Protein AF-A0A939WL05-F1 (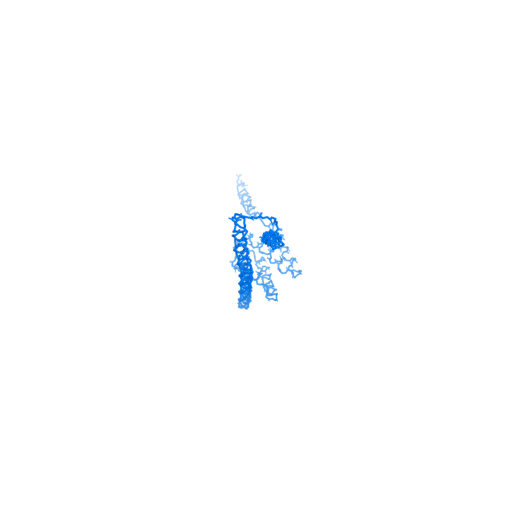afdb_monomer_lite)

Foldseek 3Di:
DPDPDVVVVVVVVVVVVVVPPQPCPVVLVVLQVVLVVCVVVVVLVSSQVSLLVSVVSDDLVGDDPVSLVSNLVSLLSVLVVCQVVVPLVVVVVSVVSCVVCVSSCDPSNVVSCVVCVVVSVVVVVVVVVVVVVVVVVVVVVVVVVVVVVVVVVVVVVVVVVVVVVVLVVVLVVLVVVLVVLVVVVVVVVPPPPDDDDDPVNVVSVVSNVVSVVVSVVSVVVVVVVVVVVVVVVD

pLDDT: mean 73.74, std 18.87, range [39.03, 98.19]

Secondary structure (DSSP, 8-state):
---SSHHHHHHHHHHHHTT---TTHHHHHHHHHHHHHHHHTT-HHHHHHHHHHHHTTS-TTT--HHHHHHHHHHHHHHHHHHHHHT-HHHHHHHHHHHHH-GGG--HHHHHHHHHHHHHHHHHHHHHHHHHHHHHHHHHHHHHHHHHHHHHHHHHHHHHHHHHHHHHHHHHHHHHHHHHHHHHHHHHHHTSTT--S--HHHHHHHHHHHHHHHHHHHHHHHHHHHHHHHHHTT-

Structure (mmCIF, N/CA/C/O backbone):
data_AF-A0A939WL05-F1
#
_entry.id   AF-A0A939WL05-F1
#
loop_
_atom_site.group_PDB
_atom_site.id
_atom_site.type_symbol
_atom_site.label_atom_id
_atom_site.label_alt_id
_atom_site.label_comp_id
_atom_site.label_asym_id
_atom_site.label_entity_id
_atom_site.label_seq_id
_atom_site.pdbx_PDB_ins_code
_atom_site.Cartn_x
_atom_site.Cartn_y
_atom_site.Cartn_z
_atom_site.occupancy
_atom_site.B_iso_or_equiv
_atom_site.auth_seq_id
_atom_site.auth_comp_id
_atom_site.auth_asym_id
_atom_site.auth_atom_id
_atom_site.pdbx_PDB_model_num
ATOM 1 N N . MET A 1 1 ? 66.647 23.446 -36.514 1.00 45.97 1 MET A N 1
ATOM 2 C CA . MET A 1 1 ? 66.008 22.767 -35.363 1.00 45.97 1 MET A CA 1
ATOM 3 C C . MET A 1 1 ? 64.772 23.544 -34.917 1.00 45.97 1 MET A C 1
ATOM 5 O O . MET A 1 1 ? 64.909 24.473 -34.141 1.00 45.97 1 MET A O 1
ATOM 9 N N . LYS A 1 2 ? 63.581 23.235 -35.449 1.00 48.66 2 LYS A N 1
ATOM 10 C CA . LYS A 1 2 ? 62.291 23.805 -34.995 1.00 48.66 2 LYS A CA 1
ATOM 11 C C . LYS A 1 2 ? 61.152 22.830 -35.323 1.00 48.66 2 LYS A C 1
ATOM 13 O O . LYS A 1 2 ? 60.356 23.094 -36.211 1.00 48.66 2 LYS A O 1
ATOM 18 N N . LYS A 1 3 ? 61.131 21.657 -34.687 1.00 48.19 3 LYS A N 1
ATOM 19 C CA . LYS A 1 3 ? 60.020 20.688 -34.775 1.00 48.19 3 LYS A CA 1
ATOM 20 C C . LYS A 1 3 ? 59.933 19.888 -33.473 1.00 48.19 3 LYS A C 1
ATOM 22 O O . LYS A 1 3 ? 60.189 18.696 -33.466 1.00 48.19 3 LYS A O 1
ATOM 27 N N . SER A 1 4 ? 59.677 20.561 -32.354 1.00 55.03 4 SER A N 1
ATOM 28 C CA . SER A 1 4 ? 59.368 19.885 -31.085 1.00 55.03 4 SER A CA 1
ATOM 29 C C . SER A 1 4 ? 58.675 20.853 -30.125 1.00 55.03 4 SER A C 1
ATOM 31 O O . SER A 1 4 ? 59.226 21.238 -29.103 1.00 55.03 4 SER A O 1
ATOM 33 N N . LEU A 1 5 ? 57.499 21.355 -30.512 1.00 53.12 5 LEU A N 1
ATOM 34 C CA . LEU A 1 5 ? 56.645 22.117 -29.589 1.00 53.12 5 LEU A CA 1
ATOM 35 C C . LEU A 1 5 ? 55.151 21.792 -29.778 1.00 53.12 5 LEU A C 1
ATOM 37 O O . LEU A 1 5 ? 54.411 21.769 -28.805 1.00 53.12 5 LEU A O 1
ATOM 41 N N . CYS A 1 6 ? 54.710 21.427 -30.992 1.00 49.97 6 CYS A N 1
ATOM 42 C CA . CYS A 1 6 ? 53.314 21.021 -31.234 1.00 49.97 6 CYS A CA 1
ATOM 43 C C . CYS A 1 6 ? 52.942 19.640 -30.669 1.00 49.97 6 CYS A C 1
ATOM 45 O O . CYS A 1 6 ? 51.782 19.423 -30.341 1.00 49.97 6 CYS A O 1
ATOM 47 N N . ALA A 1 7 ? 53.893 18.710 -30.526 1.00 53.16 7 ALA A N 1
ATOM 48 C CA . ALA A 1 7 ? 53.590 17.361 -30.033 1.00 53.16 7 ALA A CA 1
ATOM 49 C C . ALA A 1 7 ? 53.246 17.334 -28.530 1.00 53.16 7 ALA A C 1
ATOM 51 O O . ALA A 1 7 ? 52.484 16.481 -28.087 1.00 53.16 7 ALA A O 1
ATOM 52 N N . LEU A 1 8 ? 53.755 18.303 -27.761 1.00 49.47 8 LEU A N 1
ATOM 53 C CA . LEU A 1 8 ? 53.512 18.414 -26.320 1.00 49.47 8 LEU A CA 1
ATOM 54 C C . LEU A 1 8 ? 52.120 18.989 -26.005 1.00 49.47 8 LEU A C 1
ATOM 56 O O . LEU A 1 8 ? 51.477 18.540 -25.064 1.00 49.47 8 LEU A O 1
ATOM 60 N N . PHE A 1 9 ? 51.600 19.891 -26.845 1.00 50.81 9 PHE A N 1
ATOM 61 C CA . PHE A 1 9 ? 50.254 20.454 -26.672 1.00 50.81 9 PHE A CA 1
ATOM 62 C C . PHE A 1 9 ? 49.127 19.469 -27.014 1.00 50.81 9 PHE A C 1
ATOM 64 O O . PHE A 1 9 ? 48.079 19.498 -26.376 1.00 50.81 9 PHE A O 1
ATOM 71 N N . ILE A 1 10 ? 49.339 18.567 -27.978 1.00 55.00 10 ILE A N 1
ATOM 72 C CA . ILE A 1 10 ? 48.325 17.570 -28.364 1.00 55.00 10 ILE A CA 1
ATOM 73 C C . ILE A 1 10 ? 48.217 16.465 -27.301 1.00 55.00 10 ILE A C 1
ATOM 75 O O . ILE A 1 10 ? 47.114 16.041 -26.965 1.00 55.00 10 ILE A O 1
ATOM 79 N N . PHE A 1 11 ? 49.338 16.055 -26.697 1.00 49.62 11 PHE A N 1
ATOM 80 C CA . PHE A 1 11 ? 49.327 15.058 -25.621 1.00 49.62 11 PHE A CA 1
ATOM 81 C C . PHE A 1 11 ? 48.720 15.602 -24.316 1.00 49.62 11 PHE A C 1
ATOM 83 O O . PHE A 1 11 ? 48.111 14.856 -23.553 1.00 49.62 11 PHE A O 1
ATOM 90 N N . GLN A 1 12 ? 48.831 16.914 -24.081 1.00 49.66 12 GLN A N 1
ATOM 91 C CA . GLN A 1 12 ? 48.266 17.578 -22.905 1.00 49.66 12 GLN A CA 1
ATOM 92 C C . GLN A 1 12 ? 46.766 17.896 -23.048 1.00 49.66 12 GLN A C 1
ATOM 94 O O . GLN A 1 12 ? 46.071 18.006 -22.046 1.00 49.66 12 GLN A O 1
ATOM 99 N N . PHE A 1 13 ? 46.229 17.968 -24.272 1.00 48.59 13 PHE A N 1
ATOM 100 C CA . PHE A 1 13 ? 44.782 18.104 -24.500 1.00 48.59 13 PHE A CA 1
ATOM 101 C C . PHE A 1 13 ? 44.017 16.775 -24.362 1.00 48.59 13 PHE A C 1
ATOM 103 O O . PHE A 1 13 ? 42.870 16.771 -23.919 1.00 48.59 13 PHE A O 1
ATOM 110 N N . ILE A 1 14 ? 44.649 15.639 -24.678 1.00 53.47 14 ILE A N 1
ATOM 111 C CA . ILE A 1 14 ? 44.026 14.305 -24.557 1.00 53.47 14 ILE A CA 1
ATOM 112 C C . ILE A 1 14 ? 43.943 13.856 -23.085 1.00 53.47 14 ILE A C 1
ATOM 114 O O . ILE A 1 14 ? 42.983 13.198 -22.679 1.00 53.47 14 ILE A O 1
ATOM 118 N N . SER A 1 15 ? 44.898 14.270 -22.249 1.00 46.41 15 SER A N 1
ATOM 119 C CA . SER A 1 15 ? 44.894 13.961 -20.814 1.00 46.41 15 SER A CA 1
ATOM 120 C C . SER A 1 15 ? 43.896 14.795 -20.001 1.00 46.41 15 SER A C 1
ATOM 122 O O . SER A 1 15 ? 43.462 14.335 -18.948 1.00 46.41 15 SER A O 1
ATOM 124 N N . ILE A 1 16 ? 43.450 15.957 -20.498 1.00 50.41 16 ILE A N 1
ATOM 125 C CA . ILE A 1 16 ? 42.418 16.773 -19.828 1.00 50.41 16 ILE A CA 1
ATOM 126 C C . ILE A 1 16 ? 40.999 16.246 -20.118 1.00 50.41 16 ILE A C 1
ATOM 128 O O . ILE A 1 16 ? 40.129 16.340 -19.257 1.00 50.41 16 ILE A O 1
ATOM 132 N N . PHE A 1 17 ? 40.759 15.600 -21.266 1.00 48.75 17 PHE A N 1
ATOM 133 C CA . PHE A 1 17 ? 39.459 14.965 -21.555 1.00 48.75 17 PHE A CA 1
ATOM 134 C C . PHE A 1 17 ? 39.251 13.615 -20.857 1.00 48.75 17 PHE A C 1
ATOM 136 O O . PHE A 1 17 ? 38.115 13.179 -20.696 1.00 48.75 17 PHE A O 1
ATOM 143 N N . SER A 1 18 ? 40.324 12.975 -20.389 1.00 44.50 18 SER A N 1
ATOM 144 C CA . SER A 1 18 ? 40.236 11.700 -19.663 1.00 44.50 18 SER A CA 1
ATOM 145 C C . SER A 1 18 ? 39.894 11.871 -18.173 1.00 44.50 18 SER A C 1
ATOM 147 O O . SER A 1 18 ? 39.685 10.881 -17.479 1.00 44.50 18 SER A O 1
ATOM 149 N N . LEU A 1 19 ? 39.816 13.113 -17.671 1.00 42.78 19 LEU A N 1
ATOM 150 C CA . LEU A 1 19 ? 39.503 13.419 -16.267 1.00 42.78 19 LEU A CA 1
ATOM 151 C C . LEU A 1 19 ? 38.012 13.685 -15.987 1.00 42.78 19 LEU A C 1
ATOM 153 O O . LEU A 1 19 ? 37.653 13.936 -14.841 1.00 42.78 19 LEU A O 1
ATOM 157 N N . TYR A 1 20 ? 37.140 13.578 -16.997 1.00 44.06 20 TYR A N 1
ATOM 158 C CA . TYR A 1 20 ? 35.678 13.615 -16.834 1.00 44.06 20 TYR A CA 1
ATOM 159 C C . TYR A 1 20 ? 35.042 12.215 -16.836 1.00 44.06 20 TYR A C 1
ATOM 161 O O . TYR A 1 20 ? 33.881 12.057 -17.210 1.00 44.06 20 TYR A O 1
ATOM 169 N N . ALA A 1 21 ? 35.774 11.180 -16.413 1.00 44.00 21 ALA A N 1
ATOM 170 C CA . ALA A 1 21 ? 35.141 9.923 -16.032 1.00 44.00 21 ALA A CA 1
ATOM 171 C C . ALA A 1 21 ? 34.285 10.195 -14.787 1.00 44.00 21 ALA A C 1
ATOM 173 O O . ALA A 1 21 ? 34.799 10.281 -13.671 1.00 44.00 21 ALA A O 1
ATOM 174 N N . ALA A 1 22 ? 32.986 10.416 -15.004 1.00 44.59 22 ALA A N 1
ATOM 175 C CA . ALA A 1 22 ? 32.023 10.620 -13.938 1.00 44.59 22 ALA A CA 1
ATOM 176 C C . ALA A 1 22 ? 32.165 9.471 -12.915 1.00 44.59 22 ALA A C 1
ATOM 178 O O . ALA A 1 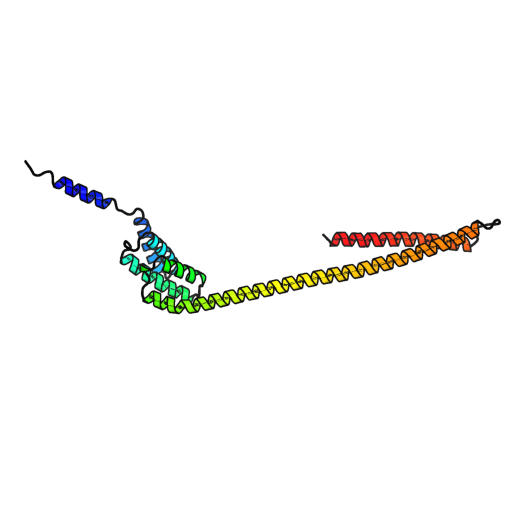22 ? 32.142 8.301 -13.318 1.00 44.59 22 ALA A O 1
ATOM 179 N N . PRO A 1 23 ? 32.329 9.775 -11.614 1.00 42.84 23 PRO A N 1
ATOM 180 C CA . PRO A 1 23 ? 32.728 8.797 -10.600 1.00 42.84 23 PRO A CA 1
ATOM 181 C C . PRO A 1 23 ? 31.741 7.635 -10.365 1.00 42.84 23 PRO A C 1
ATOM 183 O O . PRO A 1 23 ? 32.073 6.720 -9.619 1.00 42.84 23 PRO A O 1
ATOM 186 N N . ASN A 1 24 ? 30.583 7.599 -11.040 1.00 53.41 24 ASN A N 1
ATOM 187 C CA . ASN A 1 24 ? 29.529 6.598 -10.829 1.00 53.41 24 ASN A CA 1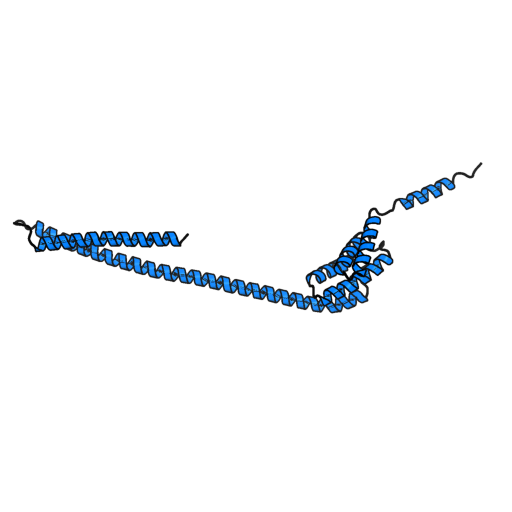
ATOM 188 C C . ASN A 1 24 ? 29.186 5.731 -12.060 1.00 53.41 24 ASN A C 1
ATOM 190 O O . ASN A 1 24 ? 28.269 4.913 -11.990 1.00 53.41 24 ASN A O 1
ATOM 194 N N . THR A 1 25 ? 29.913 5.857 -13.176 1.00 60.91 25 THR A N 1
ATOM 195 C CA . THR A 1 25 ? 29.611 5.130 -14.435 1.00 60.91 25 THR A CA 1
ATOM 196 C C . THR A 1 25 ? 29.645 3.607 -14.283 1.00 60.91 25 THR A C 1
ATOM 198 O O . THR A 1 25 ? 28.706 2.933 -14.693 1.00 60.91 25 THR A O 1
ATOM 201 N N . ALA A 1 26 ? 30.650 3.060 -13.592 1.00 70.38 26 ALA A N 1
ATOM 202 C CA . ALA A 1 26 ? 30.756 1.617 -13.351 1.00 70.38 26 ALA A CA 1
ATOM 203 C C . ALA A 1 26 ? 29.594 1.057 -12.506 1.00 70.38 26 ALA A C 1
ATOM 205 O O . ALA A 1 26 ? 29.194 -0.097 -12.661 1.00 70.38 26 ALA A O 1
ATOM 206 N N . THR A 1 27 ? 29.036 1.863 -11.600 1.00 78.81 27 THR A N 1
ATOM 207 C CA . THR A 1 27 ? 27.883 1.458 -10.788 1.00 78.81 27 THR A CA 1
ATOM 208 C C . THR A 1 27 ? 26.605 1.535 -11.620 1.00 78.81 27 THR A C 1
ATOM 210 O O . THR A 1 27 ? 25.847 0.568 -11.640 1.00 78.81 27 THR A O 1
ATOM 213 N N . ALA A 1 28 ? 26.406 2.618 -12.379 1.00 82.12 28 ALA A N 1
ATOM 214 C CA . ALA A 1 28 ? 25.278 2.759 -13.301 1.00 82.12 28 ALA A CA 1
ATOM 215 C C . ALA A 1 28 ? 25.229 1.615 -14.331 1.00 82.12 28 ALA A C 1
ATOM 217 O O . ALA A 1 28 ? 24.178 1.019 -14.534 1.00 82.12 28 ALA A O 1
ATOM 218 N N . GLU A 1 29 ? 26.364 1.216 -14.906 1.00 85.75 29 GLU A N 1
ATOM 219 C CA . GLU A 1 29 ? 26.441 0.091 -15.850 1.00 85.75 29 GLU A CA 1
ATOM 220 C C . GLU A 1 29 ? 26.049 -1.256 -15.213 1.00 85.75 29 GLU A C 1
ATOM 222 O O . GLU A 1 29 ? 25.327 -2.056 -15.820 1.00 85.75 29 GLU A O 1
ATOM 227 N N . ARG A 1 30 ? 26.461 -1.508 -13.962 1.00 88.88 30 ARG A N 1
ATOM 228 C CA . ARG A 1 30 ? 26.064 -2.719 -13.218 1.00 88.88 30 ARG A CA 1
ATOM 229 C C . ARG A 1 30 ? 24.566 -2.757 -12.946 1.00 88.88 30 ARG A C 1
ATOM 231 O O . ARG A 1 30 ? 23.944 -3.808 -13.110 1.00 88.88 30 ARG A O 1
ATOM 238 N N . TYR A 1 31 ? 23.984 -1.630 -12.543 1.00 91.62 31 TYR A N 1
ATOM 239 C CA . TYR A 1 31 ? 22.544 -1.539 -12.318 1.00 91.62 31 TYR A CA 1
ATOM 240 C C . TYR A 1 31 ? 21.757 -1.581 -13.627 1.00 91.62 31 TYR A C 1
ATOM 242 O O . TYR A 1 31 ? 20.704 -2.203 -13.661 1.00 91.62 31 TYR A O 1
ATOM 250 N N . MET A 1 32 ? 22.295 -1.049 -14.725 1.00 93.38 32 MET A N 1
ATOM 251 C CA . MET A 1 32 ? 21.686 -1.154 -16.053 1.00 93.38 32 MET A CA 1
ATOM 252 C C . MET A 1 32 ? 21.658 -2.608 -16.538 1.00 93.38 32 MET A C 1
ATOM 254 O O . MET A 1 32 ? 20.632 -3.084 -17.020 1.00 93.38 32 MET A O 1
ATOM 258 N N . THR A 1 33 ? 22.757 -3.340 -16.341 1.00 93.69 33 THR A N 1
ATOM 259 C CA . THR A 1 33 ? 22.821 -4.785 -16.614 1.00 93.69 33 THR A CA 1
ATOM 260 C C . THR A 1 33 ? 21.811 -5.544 -15.754 1.00 93.69 33 THR A C 1
ATOM 262 O O . THR A 1 33 ? 21.028 -6.333 -16.275 1.00 93.69 33 THR A O 1
ATOM 265 N N . SER A 1 34 ? 21.760 -5.242 -14.452 1.00 94.38 34 SER A N 1
ATOM 266 C CA . SER A 1 34 ? 20.817 -5.874 -13.520 1.00 94.38 34 SER A CA 1
ATOM 267 C C . SER A 1 34 ? 19.358 -5.565 -13.872 1.00 94.38 34 SER A C 1
ATOM 269 O O . SER A 1 34 ? 18.506 -6.444 -13.771 1.00 94.38 34 SER A O 1
ATOM 271 N N . ALA A 1 35 ? 19.056 -4.337 -14.306 1.00 95.25 35 ALA A N 1
ATOM 272 C CA . ALA A 1 35 ? 17.729 -3.945 -14.769 1.00 95.25 35 ALA A CA 1
ATOM 273 C C . ALA A 1 35 ? 17.316 -4.777 -15.988 1.00 95.25 35 ALA A C 1
ATOM 275 O O . ALA A 1 35 ? 16.234 -5.358 -15.996 1.00 95.25 35 ALA A O 1
ATOM 276 N N . ASN A 1 36 ? 18.210 -4.909 -16.972 1.00 94.81 36 ASN A N 1
ATOM 277 C CA . ASN A 1 36 ? 17.972 -5.710 -18.168 1.00 94.81 36 ASN A CA 1
ATOM 278 C C . ASN A 1 36 ? 17.794 -7.209 -17.854 1.00 94.81 36 ASN A C 1
ATOM 280 O O . ASN A 1 36 ? 16.912 -7.856 -18.412 1.00 94.81 36 ASN A O 1
ATOM 284 N N . GLU A 1 37 ? 18.590 -7.763 -16.936 1.00 97.06 37 GLU A N 1
ATOM 285 C CA . GLU A 1 37 ? 18.439 -9.150 -16.478 1.00 97.06 37 GLU A CA 1
ATOM 286 C C . GLU A 1 37 ? 17.092 -9.383 -15.788 1.00 97.06 37 GLU A C 1
ATOM 288 O O . GLU A 1 37 ? 16.391 -10.334 -16.119 1.00 97.06 37 GLU A O 1
ATOM 293 N N . GLN A 1 38 ? 16.702 -8.515 -14.846 1.00 97.06 38 GLN A N 1
ATOM 294 C CA . GLN A 1 38 ? 15.410 -8.645 -14.164 1.00 97.06 38 GLN A CA 1
ATOM 295 C C . GLN A 1 38 ? 14.237 -8.456 -15.123 1.00 97.06 38 GLN A C 1
ATOM 297 O O . GLN A 1 38 ? 13.242 -9.166 -15.003 1.00 97.06 38 GLN A O 1
ATOM 302 N N . TYR A 1 39 ? 14.370 -7.554 -16.095 1.00 96.56 39 TYR A N 1
ATOM 303 C CA . TYR A 1 39 ? 13.377 -7.365 -17.142 1.00 96.56 39 TYR A CA 1
ATOM 304 C C . TYR A 1 39 ? 13.223 -8.630 -18.000 1.00 96.56 39 TYR A C 1
ATOM 306 O O . TYR A 1 39 ? 12.107 -9.087 -18.224 1.00 96.56 39 TYR A O 1
ATOM 314 N N . GLY A 1 40 ? 14.331 -9.268 -18.395 1.00 95.62 40 GLY A N 1
ATOM 315 C CA . GLY A 1 40 ? 14.308 -10.549 -19.114 1.00 95.62 40 GLY A CA 1
ATOM 316 C C . GLY A 1 40 ? 13.727 -11.720 -18.309 1.00 95.62 40 GLY A C 1
ATOM 317 O O . GLY A 1 40 ? 13.329 -12.723 -18.894 1.00 95.62 40 GLY A O 1
ATOM 318 N N . LEU A 1 41 ? 13.660 -11.593 -16.981 1.00 96.88 41 LEU A N 1
ATOM 319 C CA . LEU A 1 41 ? 13.003 -12.535 -16.069 1.00 96.88 41 LEU A CA 1
ATOM 320 C C . LEU A 1 41 ? 11.548 -12.145 -15.744 1.00 96.88 41 LEU A C 1
ATOM 322 O O . LEU A 1 41 ? 10.971 -12.718 -14.823 1.00 96.88 41 LEU A O 1
ATOM 326 N N . GLU A 1 42 ? 10.981 -11.153 -16.440 1.00 96.12 42 GLU A N 1
ATOM 327 C CA . GLU A 1 42 ? 9.638 -10.594 -16.198 1.00 96.12 42 GLU A CA 1
ATOM 328 C C . GLU A 1 42 ? 9.442 -10.048 -14.768 1.00 96.12 42 GLU A C 1
ATOM 330 O O . GLU A 1 42 ? 8.326 -9.845 -14.288 1.00 96.12 42 GLU A O 1
ATOM 335 N N . ASN A 1 43 ? 10.538 -9.756 -14.062 1.00 96.38 43 ASN A N 1
ATOM 336 C CA . ASN A 1 43 ? 10.503 -9.121 -12.751 1.00 96.38 43 ASN A CA 1
ATOM 337 C C . ASN A 1 43 ? 10.492 -7.596 -12.907 1.00 96.38 43 ASN A C 1
ATOM 339 O O . ASN A 1 43 ? 11.464 -6.906 -12.580 1.00 96.38 43 ASN A O 1
ATOM 343 N N . PHE A 1 44 ? 9.380 -7.079 -13.435 1.00 96.81 44 PHE A N 1
ATOM 344 C CA . PHE A 1 44 ? 9.245 -5.676 -13.831 1.00 96.81 44 PHE A CA 1
ATOM 345 C C . PHE A 1 44 ? 9.454 -4.698 -12.673 1.00 96.81 44 PHE A C 1
ATOM 347 O O . PHE A 1 44 ? 10.135 -3.695 -12.850 1.00 96.81 44 PHE A O 1
ATOM 354 N N . SER A 1 45 ? 8.975 -5.024 -11.468 1.00 96.69 45 SER A N 1
ATOM 355 C CA . SER A 1 45 ? 9.180 -4.191 -10.272 1.00 96.69 45 SER A CA 1
ATOM 356 C C . SER A 1 45 ? 10.662 -4.011 -9.940 1.00 96.69 45 SER A C 1
ATOM 358 O O . SER A 1 45 ? 11.136 -2.895 -9.740 1.00 96.69 45 SER A O 1
ATOM 360 N N . LYS A 1 46 ? 11.440 -5.098 -9.956 1.00 96.06 46 LYS A N 1
ATOM 361 C CA . LYS A 1 46 ? 12.868 -5.025 -9.636 1.00 96.06 46 LYS A CA 1
ATOM 362 C C . LYS A 1 46 ? 13.684 -4.401 -10.768 1.00 96.06 46 LYS A C 1
ATOM 364 O O . LYS A 1 46 ? 14.637 -3.671 -10.499 1.00 96.06 46 LYS A O 1
ATOM 369 N N . ALA A 1 47 ? 13.303 -4.666 -12.018 1.00 96.94 47 ALA A N 1
ATOM 370 C CA . ALA A 1 47 ? 13.879 -4.003 -13.183 1.00 96.94 47 ALA A CA 1
ATOM 371 C C . ALA A 1 47 ? 13.677 -2.485 -13.108 1.00 96.94 47 ALA A C 1
ATOM 373 O O . ALA A 1 47 ? 14.627 -1.730 -13.300 1.00 96.94 47 ALA A O 1
ATOM 374 N N . TYR A 1 48 ? 12.469 -2.058 -12.743 1.00 98.00 48 TYR A N 1
ATOM 375 C CA . TYR A 1 48 ? 12.104 -0.666 -12.524 1.00 98.00 48 TYR A CA 1
ATOM 376 C C . TYR A 1 48 ? 12.931 -0.017 -11.410 1.00 98.00 48 TYR A C 1
ATOM 378 O O . TYR A 1 48 ? 13.560 1.010 -11.645 1.00 98.00 48 TYR A O 1
ATOM 386 N N . THR A 1 49 ? 13.048 -0.651 -10.237 1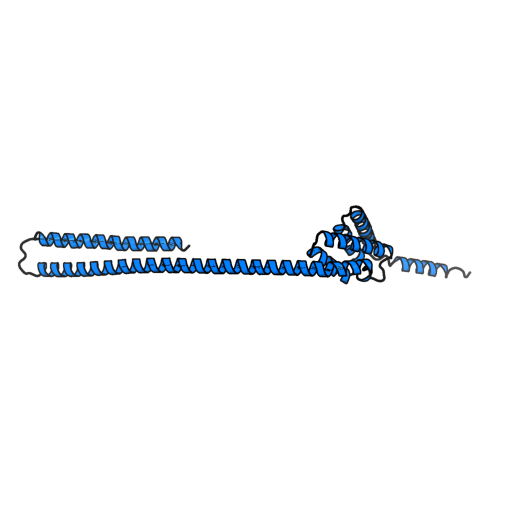.00 96.88 49 THR A N 1
ATOM 387 C CA . THR A 1 49 ? 13.886 -0.131 -9.141 1.00 96.88 49 THR A CA 1
ATOM 388 C C . THR A 1 49 ? 15.340 0.072 -9.569 1.00 96.88 49 THR A C 1
ATOM 390 O O . THR A 1 49 ? 15.940 1.108 -9.283 1.00 96.88 49 THR A O 1
ATOM 393 N N . TYR A 1 50 ? 15.927 -0.905 -10.265 1.00 96.31 50 TYR A N 1
ATOM 394 C CA . TYR A 1 50 ? 17.290 -0.768 -10.774 1.00 96.31 50 TYR A CA 1
ATOM 395 C C . TYR A 1 50 ? 17.400 0.317 -11.838 1.00 96.31 50 TYR A C 1
ATOM 397 O O . TYR A 1 50 ? 18.412 1.014 -11.882 1.00 96.31 50 TYR A O 1
ATOM 405 N N . MET A 1 51 ? 16.369 0.489 -12.663 1.00 96.81 51 MET A N 1
ATOM 406 C CA . MET A 1 51 ? 16.362 1.529 -13.676 1.00 96.81 51 MET A CA 1
ATOM 407 C C . MET A 1 51 ? 16.297 2.932 -13.071 1.00 96.81 51 MET A C 1
ATOM 409 O O . MET A 1 51 ? 17.070 3.785 -13.499 1.00 96.81 51 MET A O 1
ATOM 413 N N . ASN A 1 52 ? 15.480 3.154 -12.038 1.00 95.88 52 ASN A N 1
ATOM 414 C CA . ASN A 1 52 ? 15.444 4.429 -11.314 1.00 95.88 52 ASN A CA 1
ATOM 415 C C . ASN A 1 52 ? 16.824 4.776 -10.758 1.00 95.88 52 ASN A C 1
ATOM 417 O O . ASN A 1 52 ? 17.323 5.869 -11.002 1.00 95.88 52 ASN A O 1
ATOM 421 N N . TYR A 1 53 ? 17.498 3.808 -10.129 1.00 93.94 53 TYR A N 1
ATOM 422 C CA . TYR A 1 53 ? 18.854 4.020 -9.626 1.00 93.94 53 TYR A CA 1
ATOM 423 C C . TYR A 1 53 ? 19.829 4.448 -10.730 1.00 93.94 53 TYR A C 1
ATOM 425 O O . TYR A 1 53 ? 20.668 5.318 -10.507 1.00 93.94 53 TYR A O 1
ATOM 433 N N . VAL A 1 54 ? 19.744 3.843 -11.921 1.00 93.12 54 VAL A N 1
ATOM 434 C CA . VAL A 1 54 ? 20.570 4.247 -13.069 1.00 93.12 54 VAL A CA 1
ATOM 435 C C . VAL A 1 54 ? 20.229 5.667 -13.501 1.00 93.12 54 VAL A C 1
ATOM 437 O O . VAL A 1 54 ? 21.152 6.446 -13.709 1.00 93.12 54 VAL A O 1
ATOM 440 N N . LEU A 1 55 ? 18.944 6.012 -13.629 1.00 93.19 55 LEU A N 1
ATOM 441 C CA . LEU A 1 55 ? 18.497 7.341 -14.059 1.00 93.19 55 LEU A CA 1
ATOM 442 C C . LEU A 1 55 ? 18.938 8.442 -13.087 1.00 93.19 55 LEU A C 1
ATOM 444 O O . LEU A 1 55 ? 19.362 9.498 -13.541 1.00 93.19 55 LEU A O 1
ATOM 448 N N . GLU A 1 56 ? 18.960 8.168 -11.781 1.00 92.31 56 GLU A N 1
ATOM 449 C CA . GLU A 1 56 ? 19.500 9.075 -10.754 1.00 92.31 56 GLU A CA 1
ATOM 450 C C . GLU A 1 56 ? 20.995 9.392 -10.937 1.00 92.31 56 GLU A C 1
ATOM 452 O O . GLU A 1 56 ? 21.484 10.389 -10.409 1.00 92.31 56 GLU A O 1
ATOM 457 N N . GLN A 1 57 ? 21.746 8.562 -11.675 1.00 89.12 57 GLN A N 1
ATOM 458 C CA . GLN A 1 57 ? 23.164 8.815 -11.962 1.00 89.12 57 GLN A CA 1
ATOM 459 C C . GLN A 1 57 ? 23.388 9.732 -13.172 1.00 89.12 57 GLN A C 1
ATOM 461 O O . GLN A 1 57 ? 24.538 10.092 -13.444 1.00 89.12 57 GLN A O 1
ATOM 466 N N . TYR A 1 58 ? 22.334 10.086 -13.915 1.00 84.12 58 TYR A N 1
ATOM 467 C CA . TYR A 1 58 ? 22.418 10.936 -15.101 1.00 84.12 58 TYR A CA 1
ATOM 468 C C . TYR A 1 58 ? 21.631 12.234 -14.922 1.00 84.12 58 TYR A C 1
ATOM 470 O O . TYR A 1 58 ? 20.540 12.264 -14.362 1.00 84.12 58 TYR A O 1
ATOM 478 N N . ASP A 1 59 ? 22.151 13.304 -15.516 1.00 80.62 59 ASP A N 1
ATOM 479 C CA . ASP A 1 59 ? 21.349 14.488 -15.802 1.00 80.62 59 ASP A CA 1
ATOM 480 C C . ASP A 1 59 ? 20.526 14.239 -17.077 1.00 80.62 59 ASP A C 1
ATOM 482 O O . ASP A 1 59 ? 20.950 13.508 -17.979 1.00 80.62 59 ASP A O 1
ATOM 486 N N . GLU A 1 60 ? 19.397 14.935 -17.235 1.00 78.25 60 GLU A N 1
ATOM 487 C CA . GLU A 1 60 ? 18.535 14.845 -18.430 1.00 78.25 60 GLU A CA 1
ATOM 488 C C . GLU A 1 60 ? 19.320 14.980 -19.755 1.00 78.25 60 GLU A C 1
ATOM 490 O O . GLU A 1 60 ? 19.018 14.325 -20.759 1.00 78.25 60 GLU A O 1
ATOM 495 N N . LYS A 1 61 ? 20.359 15.827 -19.760 1.00 80.00 61 LYS A N 1
ATOM 496 C CA . LYS A 1 61 ? 21.196 16.115 -20.936 1.00 80.00 61 LYS A CA 1
ATOM 497 C C . LYS A 1 61 ? 22.285 15.072 -21.191 1.00 80.00 61 LYS A C 1
ATOM 499 O O . LYS A 1 61 ? 22.837 15.053 -22.289 1.00 80.00 61 LYS A O 1
ATOM 504 N N . THR A 1 62 ? 22.629 14.256 -20.196 1.00 83.56 62 THR A N 1
ATOM 505 C CA . THR A 1 62 ? 23.746 13.300 -20.260 1.00 83.56 62 THR A CA 1
ATOM 506 C C . THR A 1 62 ? 23.283 11.852 -20.381 1.00 83.56 62 THR A C 1
ATOM 508 O O . THR A 1 62 ? 24.087 10.988 -20.733 1.00 83.56 62 THR A O 1
ATOM 511 N N . VAL A 1 63 ? 21.993 11.580 -20.165 1.00 85.62 63 VAL A N 1
ATOM 512 C CA . VAL A 1 63 ? 21.433 10.237 -20.320 1.00 85.62 63 VAL A CA 1
ATOM 513 C C . VAL A 1 63 ? 21.467 9.773 -21.783 1.00 85.62 63 VAL A C 1
ATOM 515 O O . VAL A 1 63 ? 20.983 10.438 -22.706 1.00 85.62 63 VAL A O 1
ATOM 518 N N . THR A 1 64 ? 22.083 8.613 -22.006 1.00 88.00 64 THR A N 1
ATOM 519 C CA . THR A 1 64 ? 22.312 8.070 -23.349 1.00 88.00 64 THR A CA 1
ATOM 520 C C . THR A 1 64 ? 21.020 7.526 -23.958 1.00 88.00 64 THR A C 1
ATOM 522 O O . THR A 1 64 ? 20.090 7.135 -23.251 1.00 88.00 64 THR A O 1
ATOM 525 N N . LEU A 1 65 ? 20.962 7.444 -25.291 1.00 87.69 65 LEU A N 1
ATOM 526 C CA . LEU A 1 65 ? 19.798 6.887 -25.988 1.00 87.69 65 LEU A CA 1
ATOM 527 C C . LEU A 1 65 ? 19.502 5.440 -25.560 1.00 87.69 65 LEU A C 1
ATOM 529 O O . LEU A 1 65 ? 18.344 5.075 -25.407 1.00 87.69 65 LEU A O 1
ATOM 533 N N . GLN A 1 66 ? 20.540 4.636 -25.317 1.00 88.38 66 GLN A N 1
ATOM 534 C CA . GLN A 1 66 ? 20.384 3.251 -24.874 1.00 88.38 66 GLN A CA 1
ATOM 535 C C . GLN A 1 66 ? 19.697 3.163 -23.505 1.00 88.38 66 GLN A C 1
ATOM 537 O O . GLN A 1 66 ? 18.796 2.345 -23.330 1.00 88.38 66 GLN A O 1
ATOM 542 N N . VAL A 1 67 ? 20.086 4.026 -22.558 1.00 91.50 67 VAL A N 1
ATOM 543 C CA . VAL A 1 67 ? 19.442 4.110 -21.239 1.00 91.50 67 VAL A CA 1
ATOM 544 C C . VAL A 1 67 ? 17.994 4.567 -21.387 1.00 91.50 67 VAL A C 1
ATOM 546 O O . VAL A 1 67 ? 17.112 3.943 -20.808 1.00 91.50 67 VAL A O 1
AT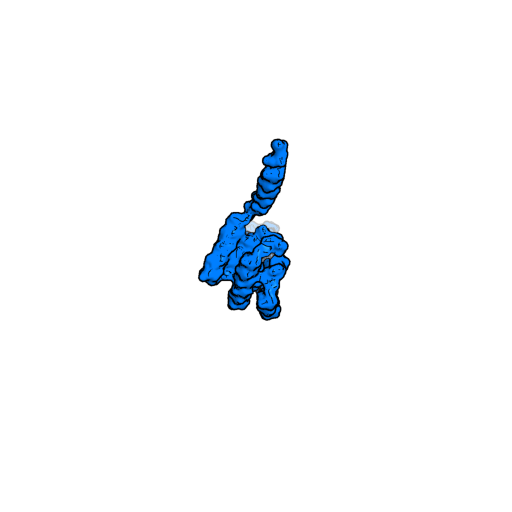OM 549 N N . LYS A 1 68 ? 17.723 5.581 -22.223 1.00 92.56 68 LYS A N 1
ATOM 550 C CA . LYS A 1 68 ? 16.352 6.051 -22.489 1.00 92.56 68 LYS A CA 1
ATOM 551 C C . LYS A 1 68 ? 15.454 4.947 -23.052 1.00 92.56 68 LYS A C 1
ATOM 553 O O . LYS A 1 68 ? 14.336 4.788 -22.581 1.00 92.56 68 LYS A O 1
ATOM 558 N N . CYS A 1 69 ? 15.933 4.179 -24.032 1.00 93.12 69 CYS A N 1
ATOM 559 C CA . CYS A 1 69 ? 15.150 3.100 -24.639 1.00 93.12 69 CYS A CA 1
ATOM 560 C C . CYS A 1 69 ? 14.849 1.968 -23.650 1.00 93.12 69 CYS A C 1
ATOM 562 O O . CYS A 1 69 ? 13.724 1.480 -23.617 1.00 93.12 69 CYS A O 1
ATOM 564 N N . LEU A 1 70 ? 15.835 1.554 -22.847 1.00 94.00 70 LEU A N 1
ATOM 565 C CA . LEU A 1 70 ? 15.619 0.518 -21.837 1.00 94.00 70 LEU A CA 1
ATOM 566 C C . LEU A 1 70 ? 14.670 1.005 -20.734 1.00 94.00 70 LEU A C 1
ATOM 568 O O . LEU A 1 70 ? 13.776 0.266 -20.330 1.00 94.00 70 LEU A O 1
ATOM 572 N N . ALA A 1 71 ? 14.836 2.252 -20.287 1.00 96.75 71 ALA A N 1
ATOM 573 C CA . ALA A 1 71 ? 13.976 2.847 -19.278 1.00 96.75 71 ALA A CA 1
ATOM 574 C C . ALA A 1 71 ? 12.526 2.956 -19.752 1.00 96.75 71 ALA A C 1
ATOM 576 O O . ALA A 1 71 ? 11.636 2.527 -19.031 1.00 96.75 71 ALA A O 1
ATOM 577 N N . GLU A 1 72 ? 12.287 3.451 -20.969 1.00 96.50 72 GLU A N 1
ATOM 578 C CA . GLU A 1 72 ? 10.936 3.542 -21.541 1.00 96.50 72 GLU A CA 1
ATOM 579 C C . GLU A 1 72 ? 10.244 2.174 -21.578 1.00 96.50 72 GLU A C 1
ATOM 581 O O . GLU A 1 72 ? 9.094 2.055 -21.154 1.00 96.50 72 GLU A O 1
ATOM 586 N N . LEU A 1 73 ? 10.967 1.133 -21.998 1.00 96.94 73 LEU A N 1
ATOM 587 C CA . LEU A 1 73 ? 10.445 -0.227 -22.071 1.00 96.94 73 LEU A CA 1
ATOM 588 C C . LEU A 1 73 ? 10.062 -0.767 -20.684 1.00 96.94 73 LEU A C 1
ATOM 590 O O . LEU A 1 73 ? 8.936 -1.223 -20.482 1.00 96.94 73 LEU A O 1
ATOM 594 N N . ILE A 1 74 ? 10.979 -0.660 -19.717 1.00 98.12 74 ILE A N 1
ATOM 595 C CA . ILE A 1 74 ? 10.759 -1.109 -18.336 1.00 98.12 74 ILE A CA 1
ATOM 596 C C . ILE A 1 74 ? 9.604 -0.339 -17.690 1.00 98.12 74 ILE A C 1
ATOM 598 O O . ILE A 1 74 ? 8.751 -0.948 -17.050 1.00 98.12 74 ILE A O 1
ATOM 602 N N . TYR A 1 75 ? 9.555 0.985 -17.859 1.00 98.12 75 TYR A N 1
ATOM 603 C CA . TYR A 1 75 ? 8.494 1.821 -17.300 1.00 98.12 75 TYR A CA 1
ATOM 604 C C . TYR A 1 75 ? 7.131 1.460 -17.885 1.00 98.12 75 TYR A C 1
ATOM 606 O O . TYR A 1 75 ? 6.158 1.331 -17.144 1.00 98.12 75 TYR A O 1
ATOM 614 N N . TYR A 1 76 ? 7.055 1.252 -19.200 1.00 97.94 76 TYR A N 1
ATOM 615 C CA . TYR A 1 76 ? 5.808 0.874 -19.848 1.00 97.94 76 TYR A CA 1
ATOM 616 C C . TYR A 1 76 ? 5.273 -0.474 -19.334 1.00 97.94 76 TYR A C 1
ATOM 618 O O . TYR A 1 76 ? 4.090 -0.561 -18.988 1.00 97.94 76 TYR A O 1
ATOM 626 N N . ASP A 1 77 ? 6.116 -1.508 -19.275 1.00 97.88 77 ASP A N 1
ATOM 627 C CA . ASP A 1 77 ? 5.679 -2.846 -18.857 1.00 97.88 77 ASP A CA 1
ATOM 628 C C . ASP A 1 77 ? 5.432 -2.927 -17.350 1.00 97.88 77 ASP A C 1
ATOM 630 O O . ASP A 1 77 ? 4.484 -3.581 -16.914 1.00 97.88 77 ASP A O 1
ATOM 634 N N . TYR A 1 78 ? 6.198 -2.193 -16.540 1.00 98.19 78 TYR A N 1
ATOM 635 C CA . TYR A 1 78 ? 5.904 -2.086 -15.115 1.00 98.19 78 TYR A CA 1
ATOM 636 C C . TYR A 1 78 ? 4.577 -1.365 -14.856 1.00 98.19 78 TYR A C 1
ATOM 638 O O . TYR A 1 78 ? 3.793 -1.802 -14.017 1.00 98.19 78 TYR A O 1
ATOM 646 N N . LEU A 1 79 ? 4.263 -0.313 -15.617 1.00 97.88 79 LEU A N 1
ATOM 647 C CA . LEU A 1 79 ? 2.962 0.350 -15.536 1.00 97.88 79 LEU A CA 1
ATOM 648 C C . LEU A 1 79 ? 1.809 -0.582 -15.948 1.00 97.88 79 LEU A C 1
ATOM 650 O O . LEU A 1 79 ? 0.718 -0.504 -15.379 1.00 97.88 79 LEU A O 1
ATOM 654 N N . ASP A 1 80 ? 2.028 -1.468 -16.925 1.00 96.81 80 ASP A N 1
ATOM 655 C CA . ASP A 1 80 ? 1.063 -2.517 -17.269 1.00 96.81 80 ASP A CA 1
ATOM 656 C C . ASP A 1 80 ? 0.862 -3.506 -16.114 1.00 96.81 80 ASP A C 1
ATOM 658 O O . ASP A 1 80 ? -0.273 -3.761 -15.713 1.00 96.81 80 ASP A O 1
ATOM 662 N N . ASP A 1 81 ? 1.955 -3.986 -15.522 1.00 97.44 81 ASP A N 1
ATOM 663 C CA . ASP A 1 81 ? 1.944 -4.892 -14.373 1.00 97.44 81 ASP A CA 1
ATOM 664 C C . ASP A 1 81 ? 1.223 -4.282 -13.156 1.00 97.44 81 ASP A C 1
ATOM 666 O O . ASP A 1 81 ? 0.346 -4.922 -12.569 1.00 97.44 81 ASP A O 1
ATOM 670 N N . ILE A 1 82 ? 1.499 -3.011 -12.834 1.00 97.50 82 ILE A N 1
ATOM 671 C CA . ILE A 1 82 ? 0.790 -2.247 -11.796 1.00 97.50 82 ILE A CA 1
ATOM 672 C C . ILE A 1 82 ? -0.710 -2.188 -12.099 1.00 97.50 82 ILE A C 1
ATOM 674 O O . ILE A 1 82 ? -1.535 -2.454 -11.219 1.00 97.50 82 ILE A O 1
ATOM 678 N N . GLY A 1 83 ? -1.078 -1.858 -13.341 1.00 95.25 83 GLY A N 1
ATOM 679 C CA . GLY A 1 83 ? -2.473 -1.785 -13.773 1.00 95.25 83 GLY A CA 1
ATOM 680 C C . GLY A 1 83 ? -3.206 -3.122 -13.627 1.00 95.25 83 GLY A C 1
ATOM 681 O O . GLY A 1 83 ? -4.336 -3.156 -13.133 1.00 95.25 83 GLY A O 1
ATOM 682 N N . ASN A 1 84 ? -2.548 -4.227 -13.983 1.00 95.44 84 ASN A N 1
ATOM 683 C CA . ASN A 1 84 ? -3.095 -5.580 -13.873 1.00 95.44 84 ASN A CA 1
ATOM 684 C C . ASN A 1 84 ? -3.264 -6.015 -12.410 1.00 95.44 84 ASN A C 1
ATOM 686 O O . ASN A 1 84 ? -4.296 -6.585 -12.044 1.00 95.44 84 ASN A O 1
ATOM 690 N N . LYS A 1 85 ? -2.280 -5.709 -11.558 1.00 94.75 85 LYS A N 1
ATOM 691 C CA . LYS A 1 85 ? -2.304 -6.014 -10.117 1.00 94.75 85 LYS A CA 1
ATOM 692 C C . LYS A 1 85 ? -3.199 -5.074 -9.313 1.00 94.75 85 LYS A C 1
ATOM 694 O O . LYS A 1 85 ? -3.574 -5.417 -8.194 1.00 94.75 85 LYS A O 1
ATOM 699 N N . LYS A 1 86 ? -3.567 -3.922 -9.885 1.00 92.12 86 LYS A N 1
ATOM 700 C CA . LYS A 1 86 ? -4.289 -2.832 -9.211 1.00 92.12 86 LYS A CA 1
ATOM 701 C C . LYS A 1 86 ? -3.571 -2.366 -7.941 1.00 92.12 86 LYS A C 1
ATOM 703 O O . LYS A 1 86 ? -4.208 -2.083 -6.928 1.00 92.12 86 LYS A O 1
ATOM 708 N N . ASP A 1 87 ? -2.244 -2.297 -7.997 1.00 95.00 87 ASP A N 1
ATOM 709 C CA . ASP A 1 87 ? -1.412 -1.912 -6.858 1.00 95.00 87 ASP A CA 1
ATOM 710 C C . ASP A 1 87 ? -1.354 -0.383 -6.719 1.00 95.00 87 ASP A C 1
ATOM 712 O O . ASP A 1 87 ? -0.626 0.303 -7.437 1.00 95.00 87 ASP A O 1
ATOM 716 N N . LEU A 1 88 ? -2.165 0.164 -5.808 1.00 91.56 88 LEU A N 1
ATOM 717 C CA . LEU A 1 88 ? -2.266 1.609 -5.591 1.00 91.56 88 LEU A CA 1
ATOM 718 C C . LEU A 1 88 ? -0.963 2.217 -5.051 1.00 91.56 88 LEU A C 1
ATOM 720 O O . LEU A 1 88 ? -0.666 3.370 -5.357 1.00 91.56 88 LEU A O 1
ATOM 724 N N . ALA A 1 89 ? -0.196 1.474 -4.250 1.00 94.31 89 ALA A N 1
ATOM 725 C CA . ALA A 1 89 ? 1.046 1.982 -3.676 1.00 94.31 89 ALA A CA 1
ATOM 726 C C . ALA A 1 89 ? 2.118 2.105 -4.763 1.00 94.31 89 ALA A C 1
ATOM 728 O O . ALA A 1 89 ? 2.670 3.187 -4.961 1.00 94.31 89 ALA A O 1
ATOM 729 N N . ALA A 1 90 ? 2.313 1.035 -5.537 1.00 96.00 90 ALA A N 1
ATOM 730 C CA . ALA A 1 90 ? 3.244 1.036 -6.659 1.00 96.00 90 ALA A CA 1
ATOM 731 C C . ALA A 1 90 ? 2.863 2.070 -7.732 1.00 96.00 90 ALA A C 1
ATOM 733 O O . ALA A 1 90 ? 3.739 2.694 -8.327 1.00 96.00 90 ALA A O 1
ATOM 734 N N . PHE A 1 91 ? 1.563 2.304 -7.956 1.00 97.19 91 PHE A N 1
ATOM 735 C CA . PHE A 1 91 ? 1.105 3.344 -8.878 1.00 97.19 91 PHE A CA 1
ATOM 736 C C . PHE A 1 91 ? 1.512 4.753 -8.426 1.00 97.19 91 PHE A C 1
ATOM 738 O O . PHE A 1 91 ? 1.946 5.550 -9.254 1.00 97.19 91 PHE A O 1
ATOM 745 N N . LYS A 1 92 ? 1.422 5.062 -7.126 1.00 95.25 92 LYS A N 1
ATOM 746 C CA . LYS A 1 92 ? 1.853 6.364 -6.588 1.00 95.25 92 LYS A CA 1
ATOM 747 C C . LYS A 1 92 ? 3.359 6.565 -6.737 1.00 95.25 92 LYS A C 1
ATOM 749 O O . LYS A 1 92 ? 3.779 7.584 -7.271 1.00 95.25 92 LYS A O 1
ATOM 754 N N . GLU A 1 93 ? 4.150 5.557 -6.373 1.00 96.44 93 GLU A N 1
ATOM 755 C CA . GLU A 1 93 ? 5.609 5.585 -6.562 1.00 96.44 93 GLU A CA 1
ATOM 756 C C . GLU A 1 93 ? 5.997 5.753 -8.041 1.00 96.44 93 GLU A C 1
ATOM 758 O O . GLU A 1 93 ? 6.954 6.459 -8.377 1.00 96.44 93 GLU A O 1
ATOM 763 N N . TYR A 1 94 ? 5.231 5.130 -8.942 1.00 97.44 94 TYR A N 1
ATOM 764 C CA . TYR A 1 94 ? 5.399 5.299 -10.381 1.00 97.44 94 TYR A CA 1
ATOM 765 C C . TYR A 1 94 ? 5.128 6.740 -10.827 1.00 97.44 94 TYR A C 1
ATOM 767 O O . TYR A 1 94 ? 5.910 7.303 -11.593 1.00 97.44 94 TYR A O 1
ATOM 775 N N . GLN A 1 95 ? 4.046 7.358 -10.342 1.00 95.56 95 GLN A N 1
ATOM 776 C CA . GLN A 1 95 ? 3.726 8.753 -10.656 1.00 95.56 95 GLN A CA 1
ATOM 777 C C . GLN A 1 95 ? 4.812 9.717 -10.170 1.00 95.56 95 GLN A C 1
ATOM 779 O O . GLN A 1 95 ? 5.182 10.623 -10.914 1.00 95.56 95 GLN A O 1
ATOM 784 N N . ASP A 1 96 ? 5.355 9.499 -8.972 1.00 95.44 96 ASP A N 1
ATOM 785 C CA . ASP A 1 96 ? 6.453 10.309 -8.438 1.00 95.44 96 ASP A CA 1
ATOM 786 C C . ASP A 1 96 ? 7.696 10.201 -9.333 1.00 95.44 96 ASP A C 1
ATOM 788 O O . ASP A 1 96 ? 8.234 11.208 -9.790 1.00 95.44 96 ASP A O 1
ATOM 792 N N . SER A 1 97 ? 8.070 8.981 -9.720 1.00 94.31 97 SER A N 1
ATOM 793 C CA . SER A 1 97 ? 9.244 8.758 -10.575 1.00 94.31 97 SER A CA 1
ATOM 794 C C . SER A 1 97 ? 9.069 9.319 -11.993 1.00 94.31 97 SER A C 1
ATOM 796 O O . SER A 1 97 ? 10.033 9.733 -12.628 1.00 94.31 97 SER A O 1
ATOM 798 N N . VAL A 1 98 ? 7.843 9.337 -12.523 1.00 94.31 98 VAL A N 1
ATOM 799 C CA . VAL A 1 98 ? 7.522 9.979 -13.809 1.00 94.31 98 VAL A CA 1
ATOM 800 C C . VAL A 1 98 ? 7.699 11.498 -13.739 1.00 94.31 98 VAL A C 1
ATOM 802 O O . VAL A 1 98 ? 8.113 12.107 -14.726 1.00 94.31 98 VAL A O 1
ATOM 805 N N . ASN A 1 99 ? 7.431 12.106 -12.580 1.00 93.12 99 ASN A N 1
ATOM 806 C CA . ASN A 1 99 ? 7.701 13.524 -12.352 1.00 93.12 99 ASN A CA 1
ATOM 807 C C . ASN A 1 99 ? 9.204 13.807 -12.216 1.00 93.12 99 ASN A C 1
ATOM 809 O O . ASN A 1 99 ? 9.661 14.848 -12.686 1.00 93.12 99 ASN A O 1
ATOM 813 N N . ASP A 1 100 ? 9.961 12.883 -11.620 1.00 92.94 100 ASP A N 1
ATOM 814 C CA . ASP A 1 100 ? 11.417 12.999 -11.468 1.00 92.94 100 ASP A CA 1
ATOM 815 C C . ASP A 1 100 ? 12.164 12.786 -12.796 1.00 92.94 100 ASP A C 1
ATOM 817 O O . ASP A 1 100 ? 13.175 13.440 -13.069 1.00 92.94 100 ASP A O 1
ATOM 821 N N . PHE A 1 101 ? 11.642 11.915 -13.666 1.00 94.00 101 PHE A N 1
ATOM 822 C CA . PHE A 1 101 ? 12.252 11.565 -14.952 1.00 94.00 101 PHE A CA 1
ATOM 823 C C . PHE A 1 101 ? 11.299 11.811 -16.139 1.00 94.00 101 PHE A C 1
ATOM 825 O O . PHE A 1 101 ? 10.980 10.888 -16.891 1.00 94.00 101 PHE A O 1
ATOM 832 N N . PRO A 1 102 ? 10.866 13.057 -16.406 1.00 92.81 102 PRO A N 1
ATOM 833 C CA . PRO A 1 102 ? 9.880 13.335 -17.456 1.00 92.81 102 PRO A CA 1
ATOM 834 C C . PRO A 1 102 ? 10.394 13.005 -18.869 1.00 92.81 102 PRO A C 1
ATOM 836 O O . PRO A 1 102 ? 9.619 12.730 -19.781 1.00 92.81 102 PRO A O 1
ATOM 839 N N . TYR A 1 103 ? 11.713 12.986 -19.064 1.00 90.25 103 TYR A N 1
ATOM 840 C CA . TYR A 1 103 ? 12.366 12.772 -20.358 1.00 90.25 103 TYR A CA 1
ATOM 841 C C . TYR A 1 103 ? 12.355 11.316 -20.859 1.00 90.25 103 TYR A C 1
ATOM 843 O O . TYR A 1 103 ? 12.770 11.071 -21.996 1.00 90.25 103 TYR A O 1
ATOM 851 N N . ILE A 1 104 ? 11.928 10.352 -20.036 1.00 92.19 104 ILE A N 1
ATOM 852 C CA . ILE A 1 104 ? 11.706 8.952 -20.452 1.00 92.19 104 ILE A CA 1
ATOM 853 C C . ILE A 1 104 ? 10.230 8.647 -20.739 1.00 92.19 104 ILE A C 1
ATOM 855 O O . ILE A 1 104 ? 9.906 7.567 -21.230 1.00 92.19 104 ILE A O 1
ATOM 859 N N . VAL A 1 105 ? 9.330 9.590 -20.449 1.00 93.50 105 VAL A N 1
ATOM 860 C CA . VAL A 1 105 ? 7.887 9.413 -20.605 1.00 93.50 105 VAL A CA 1
ATOM 861 C C . VAL A 1 105 ? 7.530 9.588 -22.075 1.00 93.50 105 VAL A C 1
ATOM 863 O O . VAL A 1 105 ? 7.440 10.698 -22.594 1.00 93.50 105 VAL A O 1
ATOM 866 N N . SER A 1 106 ? 7.347 8.470 -22.769 1.00 95.06 106 SER A N 1
ATOM 867 C CA . SER A 1 106 ? 6.894 8.466 -24.158 1.00 95.06 106 SER A CA 1
ATOM 868 C C . SER A 1 106 ? 5.388 8.741 -24.260 1.00 95.06 106 SER A C 1
ATOM 870 O O . SER A 1 106 ? 4.630 8.503 -23.317 1.00 95.06 106 SER A O 1
ATOM 872 N N . ASP A 1 107 ? 4.912 9.123 -25.451 1.00 96.00 107 ASP A N 1
ATOM 873 C CA . ASP A 1 107 ? 3.472 9.212 -25.753 1.00 96.00 107 ASP A CA 1
ATOM 874 C C . ASP A 1 107 ? 2.719 7.915 -25.411 1.00 96.00 107 ASP A C 1
ATOM 876 O O . ASP A 1 107 ? 1.532 7.926 -25.081 1.00 96.00 107 ASP A O 1
ATOM 880 N N . ARG A 1 108 ? 3.401 6.769 -25.523 1.00 95.56 108 ARG A N 1
ATOM 881 C CA . ARG A 1 108 ? 2.842 5.451 -25.224 1.00 95.56 108 ARG A CA 1
ATOM 882 C C . ARG A 1 108 ? 2.618 5.280 -23.720 1.00 95.56 108 ARG A C 1
ATOM 884 O O . ARG A 1 108 ? 1.542 4.828 -23.327 1.00 95.56 108 ARG A O 1
ATOM 891 N N . ILE A 1 109 ? 3.596 5.667 -22.899 1.00 96.69 109 ILE A N 1
ATOM 892 C CA . ILE A 1 109 ? 3.465 5.688 -21.437 1.00 96.69 109 ILE A CA 1
ATOM 893 C C . ILE A 1 109 ? 2.384 6.688 -21.023 1.00 96.69 109 ILE A C 1
ATOM 895 O O . ILE A 1 109 ? 1.508 6.332 -20.236 1.00 96.69 109 ILE A O 1
ATOM 899 N N . GLN A 1 110 ? 2.381 7.892 -21.603 1.00 96.75 110 GLN A N 1
ATOM 900 C CA . GLN A 1 110 ? 1.392 8.921 -21.280 1.00 96.75 110 GLN A CA 1
ATOM 901 C C . GLN A 1 110 ? -0.039 8.438 -21.544 1.00 96.75 110 GLN A C 1
ATOM 903 O O . GLN A 1 110 ? -0.886 8.506 -20.661 1.00 96.75 110 GLN A O 1
ATOM 908 N N . LYS A 1 111 ? -0.306 7.842 -22.713 1.00 96.38 111 LYS A N 1
ATOM 909 C CA . LYS A 1 111 ? -1.629 7.269 -23.023 1.00 96.38 111 LYS A CA 1
ATOM 910 C C . LYS A 1 111 ? -2.057 6.190 -22.028 1.00 96.38 111 LYS A C 1
ATOM 912 O O . LYS A 1 111 ? -3.241 6.074 -21.698 1.00 96.38 111 LYS A O 1
ATOM 917 N N . LYS A 1 112 ? -1.110 5.371 -21.563 1.00 95.44 112 LYS A N 1
ATOM 918 C CA . LYS A 1 112 ? -1.384 4.338 -20.560 1.00 95.44 112 LYS A CA 1
ATOM 919 C C . LYS A 1 112 ? -1.680 4.965 -19.194 1.00 95.44 112 LYS A C 1
ATOM 921 O O . LYS A 1 112 ? -2.640 4.546 -18.551 1.00 95.44 112 LYS A O 1
ATOM 926 N N . LEU A 1 113 ? -0.941 5.998 -18.792 1.00 96.31 113 LEU A N 1
ATOM 927 C CA . LEU A 1 113 ? -1.233 6.785 -17.592 1.00 96.31 113 LEU A CA 1
ATOM 928 C C . LEU A 1 113 ? -2.626 7.411 -17.658 1.00 96.31 113 LEU A C 1
ATOM 930 O O . LEU A 1 113 ? -3.413 7.201 -16.741 1.00 96.31 113 LEU A O 1
ATOM 934 N N . ASP A 1 114 ? -2.981 8.068 -18.761 1.00 95.69 114 ASP A N 1
ATOM 935 C CA . ASP A 1 114 ? -4.305 8.682 -18.945 1.00 95.69 114 ASP A CA 1
ATOM 936 C C . ASP A 1 114 ? -5.445 7.658 -18.797 1.00 95.69 114 ASP A C 1
ATOM 938 O O . ASP A 1 114 ? -6.541 7.982 -18.338 1.00 95.69 114 ASP A O 1
ATOM 942 N N . THR A 1 115 ? -5.176 6.397 -19.146 1.00 95.62 115 THR A N 1
ATOM 943 C CA . THR A 1 115 ? -6.119 5.284 -18.981 1.00 95.62 115 THR A CA 1
ATOM 944 C C . THR A 1 115 ? -6.197 4.795 -17.530 1.00 95.62 115 THR A C 1
ATOM 946 O O . THR A 1 115 ? -7.284 4.481 -17.044 1.00 95.62 115 THR A O 1
ATOM 949 N N . LEU A 1 116 ? -5.064 4.713 -16.825 1.00 95.00 116 LEU A N 1
ATOM 950 C CA . LEU A 1 116 ? -4.975 4.119 -15.486 1.00 95.00 116 LEU A CA 1
ATOM 951 C C . LEU A 1 116 ? -5.265 5.106 -14.351 1.00 95.00 116 LEU A C 1
ATOM 953 O O . LEU A 1 116 ? -5.899 4.718 -13.373 1.00 95.00 116 LEU A O 1
ATOM 957 N N . VAL A 1 117 ? -4.883 6.378 -14.480 1.00 96.00 117 VAL A N 1
ATOM 958 C CA . VAL A 1 117 ? -5.153 7.430 -13.483 1.00 96.00 117 VAL A CA 1
ATOM 959 C C . VAL A 1 117 ? -6.617 7.434 -13.009 1.00 96.00 117 VAL A C 1
ATOM 961 O O . VAL A 1 117 ? -6.841 7.325 -11.802 1.00 96.00 117 VAL A O 1
ATOM 964 N N . PRO A 1 118 ? -7.644 7.477 -13.884 1.00 95.06 118 PRO A N 1
ATOM 965 C CA . PRO A 1 118 ? -9.035 7.464 -13.424 1.00 95.06 118 PRO A CA 1
ATOM 966 C C . PRO A 1 118 ? -9.445 6.147 -12.745 1.00 95.06 118 PRO A C 1
ATOM 968 O O . PRO A 1 118 ? -10.380 6.142 -11.945 1.00 95.06 118 PRO A O 1
ATOM 971 N N . VAL A 1 119 ? -8.777 5.028 -13.049 1.00 93.81 119 VAL A N 1
ATOM 972 C CA . VAL A 1 119 ? -9.007 3.742 -12.371 1.00 93.81 119 VAL A CA 1
ATOM 973 C C . VAL A 1 119 ? -8.466 3.800 -10.945 1.00 93.81 119 VAL A C 1
ATOM 975 O O . VAL A 1 119 ? -9.184 3.448 -10.009 1.00 93.81 119 VAL A O 1
ATOM 978 N N . PHE A 1 120 ? -7.242 4.293 -10.764 1.00 94.12 120 PHE A N 1
ATOM 979 C CA . PHE A 1 120 ? -6.606 4.379 -9.450 1.00 94.12 120 PHE A CA 1
ATOM 980 C C . PHE A 1 120 ? -7.230 5.442 -8.541 1.00 94.12 120 PHE A C 1
ATOM 982 O O . PHE A 1 120 ? -7.352 5.189 -7.345 1.00 94.12 120 PHE A O 1
ATOM 989 N N . ILE A 1 121 ? -7.747 6.549 -9.089 1.00 94.50 121 ILE A N 1
ATOM 990 C CA . ILE A 1 121 ? -8.556 7.515 -8.320 1.00 94.50 121 ILE A CA 1
ATOM 991 C C . ILE A 1 121 ? -9.780 6.825 -7.702 1.00 94.50 121 ILE A C 1
ATOM 993 O O . ILE A 1 121 ? -10.051 6.985 -6.515 1.00 94.50 121 ILE A O 1
ATOM 997 N N . LYS A 1 122 ? -10.498 5.996 -8.472 1.00 92.19 122 LYS A N 1
ATOM 998 C CA . LYS A 1 122 ? -11.662 5.255 -7.953 1.00 92.19 122 LYS A CA 1
ATOM 999 C C . LYS A 1 122 ? -11.273 4.246 -6.875 1.00 92.19 122 LYS A C 1
ATOM 1001 O O . LYS A 1 122 ? -11.978 4.134 -5.876 1.00 92.19 122 LYS A O 1
ATOM 1006 N N . ILE A 1 123 ? -10.163 3.528 -7.064 1.00 90.62 123 ILE A N 1
ATOM 1007 C CA . ILE A 1 123 ? -9.641 2.587 -6.059 1.00 90.62 123 ILE A CA 1
ATOM 1008 C C . ILE A 1 123 ? -9.323 3.334 -4.758 1.00 90.62 123 ILE A C 1
ATOM 1010 O O . ILE A 1 123 ? -9.747 2.908 -3.685 1.00 90.62 123 ILE A O 1
ATOM 1014 N N . GLU A 1 124 ? -8.641 4.476 -4.844 1.00 90.94 124 GLU A N 1
ATOM 1015 C CA . GLU A 1 124 ? -8.313 5.298 -3.680 1.00 90.94 124 GLU A CA 1
ATOM 1016 C C . GLU A 1 124 ? -9.567 5.831 -2.967 1.00 90.94 124 GLU A C 1
ATOM 1018 O O . GLU A 1 124 ? -9.666 5.743 -1.741 1.00 90.94 124 GLU A O 1
ATOM 1023 N N . GLU A 1 125 ? -10.562 6.322 -3.710 1.00 91.50 125 GLU A N 1
ATOM 1024 C CA . GLU A 1 125 ? -11.844 6.757 -3.142 1.00 91.50 125 GLU A CA 1
ATOM 1025 C C . GLU A 1 125 ? -12.572 5.621 -2.405 1.00 91.50 125 GLU A C 1
ATOM 1027 O O . GLU A 1 125 ? -13.148 5.833 -1.334 1.00 91.50 125 GLU A O 1
ATOM 1032 N N . GLU A 1 126 ? -12.566 4.407 -2.959 1.00 85.31 126 GLU A N 1
ATOM 1033 C CA . GLU A 1 126 ? -13.157 3.231 -2.317 1.00 85.31 126 GLU A CA 1
ATOM 1034 C C . GLU A 1 126 ? -12.414 2.840 -1.035 1.00 85.31 126 GLU A C 1
ATOM 1036 O O . GLU A 1 126 ? -13.053 2.520 -0.027 1.00 85.31 126 GLU A O 1
ATOM 1041 N N . GLU A 1 127 ? -11.080 2.897 -1.032 1.00 84.56 127 GLU A N 1
ATOM 1042 C CA . GLU A 1 127 ? -10.285 2.660 0.174 1.00 84.56 127 GLU A CA 1
ATOM 1043 C C . GLU A 1 127 ? -10.561 3.699 1.262 1.00 84.56 127 GLU A C 1
ATOM 1045 O O . GLU A 1 127 ? -10.712 3.340 2.435 1.00 84.56 127 GLU A O 1
ATOM 1050 N N . GLN A 1 128 ? -10.674 4.978 0.897 1.00 84.75 128 GLN A N 1
ATOM 1051 C CA . GLN A 1 128 ? -11.009 6.042 1.842 1.00 84.75 128 GLN A CA 1
ATOM 1052 C C . GLN A 1 128 ? -12.414 5.857 2.425 1.00 84.75 128 GLN A C 1
ATOM 1054 O O . GLN A 1 128 ? -12.589 5.961 3.642 1.00 84.75 128 GLN A O 1
ATOM 1059 N N . LYS A 1 129 ? -13.405 5.501 1.597 1.00 82.81 129 LYS A N 1
ATOM 1060 C CA . LYS A 1 129 ? -14.768 5.187 2.061 1.00 82.81 129 LYS A CA 1
ATOM 1061 C C . LYS A 1 129 ? -14.776 4.014 3.040 1.00 82.81 129 LYS A C 1
ATOM 1063 O O . LYS A 1 129 ? -15.408 4.109 4.091 1.00 82.81 129 LYS A O 1
ATOM 1068 N N . LYS A 1 130 ? -14.035 2.938 2.751 1.00 77.62 130 LYS A N 1
ATOM 1069 C CA . LYS A 1 130 ? -13.896 1.788 3.663 1.00 77.62 130 LYS A CA 1
ATOM 1070 C C . LYS A 1 130 ? -13.249 2.194 4.987 1.00 77.62 130 LYS A C 1
ATOM 1072 O O . LYS A 1 130 ? -13.773 1.850 6.044 1.00 77.62 130 LYS A O 1
ATOM 1077 N N . LYS A 1 131 ? -12.155 2.965 4.955 1.00 78.19 131 LYS A N 1
ATOM 1078 C CA . LYS A 1 131 ? -11.487 3.471 6.169 1.00 78.19 131 LYS A CA 1
ATOM 1079 C C . LYS A 1 131 ? -12.425 4.343 7.009 1.00 78.19 131 LYS A C 1
ATOM 1081 O O . LYS A 1 131 ? -12.500 4.153 8.222 1.00 78.19 131 LYS A O 1
ATOM 1086 N N . ALA A 1 132 ? -13.190 5.232 6.376 1.00 75.94 132 ALA A N 1
ATOM 1087 C CA . ALA A 1 132 ? -14.183 6.063 7.054 1.00 75.94 132 ALA A CA 1
ATOM 1088 C C . ALA A 1 132 ? -15.310 5.228 7.689 1.00 75.94 132 ALA A C 1
ATOM 1090 O O . ALA A 1 132 ? -15.686 5.465 8.836 1.00 75.94 132 ALA A O 1
ATOM 1091 N N . GLN A 1 133 ? -15.806 4.205 6.987 1.00 67.94 133 GLN A N 1
ATOM 1092 C CA . GLN A 1 133 ? -16.848 3.310 7.496 1.00 67.94 133 GLN A CA 1
ATOM 1093 C C . GLN A 1 133 ? -16.363 2.469 8.687 1.00 67.94 133 GLN A C 1
ATOM 1095 O O . GLN A 1 133 ? -17.087 2.305 9.673 1.00 67.94 133 GLN A O 1
ATOM 1100 N N . VAL A 1 134 ? -15.125 1.970 8.635 1.00 69.25 134 VAL A N 1
ATOM 1101 C CA . VAL A 1 134 ? -14.501 1.255 9.758 1.00 69.25 134 VAL A CA 1
ATOM 1102 C C . VAL A 1 134 ? -14.335 2.188 10.957 1.00 69.25 134 VAL A C 1
ATOM 1104 O O . VAL A 1 134 ? -14.734 1.820 12.060 1.00 69.25 134 VAL A O 1
ATOM 1107 N N . ALA A 1 135 ? -13.841 3.413 10.755 1.00 69.88 135 ALA A N 1
ATOM 1108 C CA . ALA A 1 135 ? -13.710 4.402 11.826 1.00 69.88 135 ALA A CA 1
ATOM 1109 C C . ALA A 1 135 ? -15.063 4.718 12.490 1.00 69.88 135 ALA A C 1
ATOM 1111 O O . ALA A 1 135 ? -15.165 4.727 13.718 1.00 69.88 135 ALA A O 1
ATOM 1112 N N . GLN A 1 136 ? -16.122 4.883 11.693 1.00 67.00 136 GLN A N 1
ATOM 1113 C CA . GLN A 1 136 ? -17.476 5.112 12.198 1.00 67.00 136 GLN A CA 1
ATOM 1114 C C . GLN A 1 136 ? -18.007 3.909 12.998 1.00 67.00 136 GLN A C 1
ATOM 1116 O O . GLN A 1 136 ? -18.620 4.088 14.050 1.00 67.00 136 GLN A O 1
ATOM 1121 N N . THR A 1 137 ? -17.734 2.685 12.539 1.00 63.72 137 THR A N 1
ATOM 1122 C CA . THR A 1 137 ? -18.143 1.449 13.228 1.00 63.72 137 THR A CA 1
ATOM 1123 C C . THR A 1 137 ? -17.424 1.288 14.569 1.00 63.72 137 THR A C 1
ATOM 1125 O O . THR A 1 137 ? -18.056 0.978 15.579 1.00 63.72 137 THR A O 1
ATOM 1128 N N . VAL A 1 138 ? -16.116 1.560 14.609 1.00 69.75 138 VAL A N 1
ATOM 1129 C CA . VAL A 1 138 ? -15.316 1.519 15.843 1.00 69.75 138 VAL A CA 1
ATOM 1130 C C . VAL A 1 138 ? -15.810 2.566 16.842 1.00 69.75 138 VAL A C 1
ATOM 1132 O O . VAL A 1 138 ? -15.988 2.257 18.020 1.00 69.75 138 VAL A O 1
ATOM 1135 N N . GLN A 1 139 ? -16.116 3.782 16.384 1.00 65.44 139 GLN A N 1
ATOM 1136 C CA . GLN A 1 139 ? -16.639 4.841 17.247 1.00 65.44 139 GLN A CA 1
ATOM 1137 C C . GLN A 1 139 ? -18.028 4.501 17.813 1.00 65.44 139 GLN A C 1
ATOM 1139 O O . GLN A 1 139 ? -18.294 4.740 18.994 1.00 65.44 139 GLN A O 1
ATOM 1144 N N . GLN A 1 140 ? -18.909 3.896 17.010 1.00 66.50 140 GLN A N 1
ATOM 1145 C CA . GLN A 1 140 ? -20.213 3.417 17.478 1.00 66.50 140 GLN A CA 1
ATOM 1146 C C . GLN A 1 140 ? -20.073 2.307 18.525 1.00 66.50 140 GLN A C 1
ATOM 1148 O O . GLN A 1 140 ? -20.747 2.363 19.554 1.00 66.50 140 GLN A O 1
ATOM 1153 N N . GLN A 1 141 ? -19.169 1.345 18.316 1.00 59.72 141 GLN A N 1
ATOM 1154 C CA . GLN A 1 141 ? -18.902 0.293 19.300 1.00 59.72 141 GLN A CA 1
ATOM 1155 C C . GLN A 1 141 ? -18.327 0.858 20.600 1.00 59.72 141 GLN A C 1
ATOM 1157 O O . GLN A 1 141 ? -18.798 0.499 21.673 1.00 59.72 141 GLN A O 1
ATOM 1162 N N . GLN A 1 142 ? -17.376 1.791 20.535 1.00 66.00 142 GLN A N 1
ATOM 1163 C CA . GLN A 1 142 ? -16.831 2.439 21.733 1.00 66.00 142 GLN A CA 1
ATOM 1164 C C . GLN A 1 142 ? -17.907 3.210 22.506 1.00 66.00 142 GLN A C 1
ATOM 1166 O O . GLN A 1 142 ? -17.985 3.102 23.730 1.00 66.00 142 GLN A O 1
ATOM 1171 N N . THR A 1 143 ? -18.786 3.925 21.799 1.00 64.00 143 THR A N 1
ATOM 1172 C CA . THR A 1 143 ? -19.899 4.657 22.420 1.00 64.00 143 THR A CA 1
ATOM 1173 C C . THR A 1 143 ? -20.910 3.698 23.060 1.00 64.00 143 THR A C 1
ATOM 1175 O O . THR A 1 143 ? -21.411 3.963 24.152 1.00 64.00 143 THR A O 1
ATOM 1178 N N . ALA A 1 144 ? -21.200 2.563 22.416 1.00 64.00 144 ALA A N 1
ATOM 1179 C CA . ALA A 1 144 ? -22.074 1.533 22.969 1.00 64.00 144 ALA A CA 1
ATOM 1180 C C . ALA A 1 144 ? -21.470 0.892 24.229 1.00 64.00 144 ALA A C 1
ATOM 1182 O O . ALA A 1 144 ? -22.157 0.782 25.242 1.00 64.00 144 ALA A O 1
ATOM 1183 N N . THR A 1 145 ? -20.178 0.556 24.213 1.00 57.16 145 THR A N 1
ATOM 1184 C CA . THR A 1 145 ? -19.473 -0.011 25.372 1.00 57.16 145 THR A CA 1
ATOM 1185 C C . THR A 1 145 ? -19.434 0.965 26.549 1.00 57.16 145 THR A C 1
ATOM 1187 O O . THR A 1 145 ? -19.694 0.560 27.679 1.00 57.16 145 THR A O 1
ATOM 1190 N N . GLN A 1 146 ? -19.199 2.260 26.304 1.00 65.06 146 GLN A N 1
ATOM 1191 C CA . GLN A 1 146 ? -19.259 3.288 27.353 1.00 65.06 146 GLN A CA 1
ATOM 1192 C C . GLN A 1 146 ? -20.664 3.420 27.958 1.00 65.06 146 GLN A C 1
ATOM 1194 O O . GLN A 1 146 ? -20.801 3.510 29.177 1.00 65.06 146 GLN A O 1
ATOM 1199 N N . ARG A 1 147 ? -21.720 3.379 27.132 1.00 65.88 147 ARG A N 1
ATOM 1200 C CA . ARG A 1 147 ? -23.112 3.407 27.617 1.00 65.88 147 ARG A CA 1
ATOM 1201 C C . ARG A 1 147 ? -23.462 2.176 28.448 1.00 65.88 147 ARG A C 1
ATOM 1203 O O . ARG A 1 147 ? -24.129 2.316 29.467 1.00 65.88 147 ARG A O 1
ATOM 1210 N N . ILE A 1 148 ? -22.999 0.994 28.041 1.00 59.47 148 ILE A N 1
ATOM 1211 C CA . ILE A 1 148 ? -23.200 -0.244 28.804 1.00 59.47 148 ILE A CA 1
ATOM 1212 C C . ILE A 1 148 ? -22.476 -0.148 30.152 1.00 59.47 148 ILE A C 1
ATOM 1214 O O . ILE A 1 148 ? -23.094 -0.395 31.178 1.00 59.47 148 ILE A O 1
ATOM 1218 N N . GLN A 1 149 ? -21.219 0.304 30.186 1.00 58.72 149 GLN A N 1
ATOM 1219 C CA . GLN A 1 149 ? -20.474 0.473 31.442 1.00 58.72 149 GLN A CA 1
ATOM 1220 C C . GLN A 1 149 ? -21.141 1.471 32.403 1.00 58.72 149 GLN A C 1
ATOM 1222 O O . GLN A 1 149 ? -21.224 1.196 33.601 1.00 58.72 149 GLN A O 1
ATOM 1227 N N . GLN A 1 150 ? -21.660 2.593 31.890 1.00 60.25 150 GLN A N 1
ATOM 1228 C CA . GLN A 1 150 ? -22.401 3.583 32.686 1.00 60.25 150 GLN A CA 1
ATOM 1229 C C . GLN A 1 150 ? -23.745 3.043 33.201 1.00 60.25 150 GLN A C 1
ATOM 1231 O O . GLN A 1 150 ? -24.125 3.304 34.344 1.00 60.25 150 GLN A O 1
ATOM 1236 N N . ALA A 1 151 ? -24.466 2.259 32.394 1.00 59.72 151 ALA A N 1
ATOM 1237 C CA . ALA A 1 151 ? -25.715 1.633 32.820 1.00 59.72 151 ALA A CA 1
ATOM 1238 C C . ALA A 1 151 ? -25.480 0.595 33.934 1.00 59.72 151 ALA A C 1
ATOM 1240 O O . ALA A 1 151 ? -26.187 0.615 34.944 1.00 59.72 151 ALA A O 1
ATOM 1241 N N . THR A 1 152 ? -24.440 -0.237 33.811 1.00 55.41 152 THR A N 1
ATOM 1242 C CA . THR A 1 152 ? -24.094 -1.253 34.819 1.00 55.41 152 THR A CA 1
ATOM 1243 C C . THR A 1 152 ? -23.649 -0.628 36.147 1.00 55.41 152 THR A C 1
ATOM 1245 O O . THR A 1 152 ? -24.035 -1.109 37.212 1.00 55.41 152 THR A O 1
ATOM 1248 N N . THR A 1 153 ? -22.904 0.485 36.121 1.00 55.75 153 THR A N 1
ATOM 1249 C CA . THR A 1 153 ? -22.538 1.213 37.355 1.00 55.75 153 THR A CA 1
ATOM 1250 C C . THR A 1 153 ? -23.745 1.875 38.023 1.00 55.75 153 THR A C 1
ATOM 1252 O O . THR A 1 153 ? -23.828 1.895 39.251 1.00 55.75 153 THR A O 1
ATOM 1255 N N . THR A 1 154 ? -24.712 2.373 37.248 1.00 54.19 154 THR A N 1
ATOM 1256 C CA . THR A 1 154 ? -25.897 3.058 37.797 1.00 54.19 154 THR A CA 1
ATOM 1257 C C . THR A 1 154 ? -26.899 2.081 38.430 1.00 54.19 154 THR A C 1
ATOM 1259 O O . THR A 1 154 ? -27.472 2.382 39.478 1.00 54.19 154 THR A O 1
ATOM 1262 N N . GLN A 1 155 ? -27.091 0.890 37.851 1.00 55.06 155 GLN A N 1
ATOM 1263 C CA . GLN A 1 155 ? -27.950 -0.145 38.449 1.00 55.06 155 GLN A CA 1
ATOM 1264 C C . GLN A 1 155 ? -27.346 -0.717 39.739 1.00 55.06 155 GLN A C 1
ATOM 1266 O O . GLN A 1 155 ? -28.013 -0.708 40.772 1.00 55.06 155 GLN A O 1
ATOM 1271 N N . SER A 1 156 ? -26.058 -1.082 39.716 1.00 57.91 156 SER A N 1
ATOM 1272 C CA . SER A 1 156 ? -25.336 -1.589 40.895 1.00 57.91 156 SER A CA 1
ATOM 1273 C C . SER A 1 156 ? -25.358 -0.595 42.069 1.00 57.91 156 SER A C 1
ATOM 1275 O O . SER A 1 156 ? -25.701 -0.950 43.195 1.00 57.91 156 SER A O 1
ATOM 1277 N N . THR A 1 157 ? -25.107 0.695 41.815 1.00 56.97 157 THR A N 1
ATOM 1278 C CA . THR A 1 157 ? -25.122 1.720 42.878 1.00 56.97 157 THR A CA 1
ATOM 1279 C C . THR A 1 157 ? -26.513 1.997 43.450 1.00 56.97 157 THR A C 1
ATOM 1281 O O . THR A 1 157 ? -26.626 2.344 44.628 1.00 56.97 157 THR A O 1
ATOM 1284 N N . THR A 1 158 ? -27.579 1.827 42.662 1.00 60.31 158 THR A N 1
ATOM 1285 C CA . THR A 1 158 ? -28.959 2.039 43.131 1.00 60.31 158 THR A CA 1
ATOM 1286 C C . THR A 1 158 ? -29.427 0.887 44.021 1.00 60.31 158 THR A C 1
ATOM 1288 O O . THR A 1 158 ? -30.000 1.133 45.083 1.00 60.31 158 THR A O 1
ATOM 1291 N N . GLU A 1 159 ? -29.128 -0.357 43.642 1.00 62.53 159 GLU A N 1
ATOM 1292 C CA . GLU A 1 159 ? -29.473 -1.554 44.424 1.00 62.53 159 GLU A CA 1
ATOM 1293 C C . GLU A 1 159 ? -28.706 -1.610 45.753 1.00 62.53 159 GLU A C 1
ATOM 1295 O O . GLU A 1 159 ? -29.289 -1.884 46.806 1.00 62.53 159 GLU A O 1
ATOM 1300 N N . ILE A 1 160 ? -27.419 -1.248 45.741 1.00 59.75 160 ILE A N 1
ATOM 1301 C CA . ILE A 1 160 ? -26.599 -1.172 46.957 1.00 59.75 160 ILE A CA 1
ATOM 1302 C C . ILE A 1 160 ? -27.102 -0.062 47.880 1.00 59.75 160 ILE A C 1
ATOM 1304 O O . ILE A 1 160 ? -27.263 -0.286 49.078 1.00 59.75 160 ILE A O 1
ATOM 1308 N N . ARG A 1 161 ? -27.414 1.127 47.343 1.00 63.38 161 ARG A N 1
ATOM 1309 C CA . ARG A 1 161 ? -27.951 2.231 48.152 1.00 63.38 161 ARG A CA 1
ATOM 1310 C C . ARG A 1 161 ? -29.297 1.865 48.777 1.00 63.38 161 ARG A C 1
ATOM 1312 O O . ARG A 1 161 ? -29.495 2.151 49.953 1.00 63.38 161 ARG A O 1
ATOM 1319 N N . ALA A 1 162 ? -30.184 1.204 48.032 1.00 70.56 162 ALA A N 1
ATOM 1320 C CA . ALA A 1 162 ? -31.462 0.730 48.561 1.00 70.56 162 ALA A CA 1
ATOM 1321 C C . ALA A 1 162 ? -31.270 -0.307 49.681 1.00 70.56 162 ALA A C 1
ATOM 1323 O O . ALA A 1 162 ? -31.946 -0.233 50.704 1.00 70.56 162 ALA A O 1
ATOM 1324 N N . THR A 1 163 ? -30.309 -1.221 49.527 1.00 68.69 163 THR A N 1
ATOM 1325 C CA . THR A 1 163 ? -30.003 -2.252 50.533 1.00 68.69 163 THR A CA 1
ATOM 1326 C C . THR A 1 163 ? -29.392 -1.651 51.800 1.00 68.69 163 THR A C 1
ATOM 1328 O O . THR A 1 163 ? -29.832 -1.965 52.905 1.00 68.69 163 THR A O 1
ATOM 1331 N N . ILE A 1 164 ? -28.432 -0.730 51.660 1.00 63.88 164 ILE A N 1
ATOM 1332 C CA . ILE A 1 164 ? -27.835 -0.003 52.791 1.00 63.88 164 ILE A CA 1
ATOM 1333 C C . ILE A 1 164 ? -28.904 0.810 53.526 1.00 63.88 164 ILE A C 1
ATOM 1335 O O . ILE A 1 164 ? -28.938 0.824 54.754 1.00 63.88 164 ILE A O 1
ATOM 1339 N N . GLN A 1 165 ? -29.800 1.468 52.790 1.00 71.44 165 GLN A N 1
ATOM 1340 C CA . GLN A 1 165 ? -30.858 2.276 53.383 1.00 71.44 165 GLN A CA 1
ATOM 1341 C C . GLN A 1 165 ? -31.887 1.412 54.124 1.00 71.44 165 GLN A C 1
ATOM 1343 O O . GLN A 1 165 ? -32.204 1.712 55.271 1.00 71.44 165 GLN A O 1
ATOM 1348 N N . ALA A 1 166 ? -32.316 0.290 53.539 1.00 71.00 166 ALA A N 1
ATOM 1349 C CA . ALA A 1 166 ? -33.208 -0.659 54.204 1.00 71.00 166 ALA A CA 1
ATOM 1350 C C . ALA A 1 166 ? -32.575 -1.263 55.472 1.00 71.00 166 ALA A C 1
ATOM 1352 O O . ALA A 1 166 ? -33.238 -1.378 56.503 1.00 71.00 166 ALA A O 1
ATOM 1353 N N . SER A 1 167 ? -31.280 -1.596 55.420 1.00 66.38 167 SER A N 1
ATOM 1354 C CA . SER A 1 167 ? -30.545 -2.102 56.582 1.00 66.38 167 SER A CA 1
ATOM 1355 C C . SER A 1 167 ? -30.393 -1.046 57.682 1.00 66.38 167 SER A C 1
ATOM 1357 O O . SER A 1 167 ? -30.483 -1.385 58.862 1.00 66.38 167 SER A O 1
ATOM 1359 N N . ASN A 1 168 ? -30.173 0.221 57.321 1.00 68.19 168 ASN A N 1
ATOM 1360 C CA . ASN A 1 168 ? -30.105 1.320 58.286 1.00 68.19 168 ASN A CA 1
ATOM 1361 C C . ASN A 1 168 ? -31.462 1.569 58.953 1.00 68.19 168 ASN A C 1
ATOM 1363 O O . ASN A 1 168 ? -31.519 1.697 60.174 1.00 68.19 168 ASN A O 1
ATOM 1367 N N . ASP A 1 169 ? -32.552 1.563 58.182 1.00 73.81 169 ASP A N 1
ATOM 1368 C CA . ASP A 1 169 ? -33.908 1.724 58.715 1.00 73.81 169 ASP A CA 1
ATOM 1369 C C . ASP A 1 169 ? -34.269 0.588 59.691 1.00 73.81 169 ASP A C 1
ATOM 1371 O O . ASP A 1 169 ? -34.895 0.820 60.732 1.00 73.81 169 ASP A O 1
ATOM 1375 N N . GLU A 1 170 ? -33.848 -0.647 59.398 1.00 73.19 170 GLU A N 1
ATOM 1376 C CA . GLU A 1 170 ? -34.033 -1.785 60.302 1.00 73.19 170 GLU A CA 1
ATOM 1377 C C . GLU A 1 170 ? -33.222 -1.632 61.599 1.00 73.19 170 GLU A C 1
ATOM 1379 O O . GLU A 1 170 ? -33.752 -1.871 62.689 1.00 73.19 170 GLU A O 1
ATOM 1384 N N . LEU A 1 171 ? -31.960 -1.197 61.505 1.00 68.19 171 LEU A N 1
ATOM 1385 C CA . LEU A 1 171 ? -31.103 -0.974 62.670 1.00 68.19 171 LEU A CA 1
ATOM 1386 C C . LEU A 1 171 ? -31.680 0.117 63.585 1.00 68.19 171 LEU A C 1
ATOM 1388 O O . LEU A 1 171 ? -31.737 -0.067 64.802 1.00 68.19 171 LEU A O 1
ATOM 1392 N N . SER A 1 172 ? -32.167 1.220 63.009 1.00 71.00 172 SER A N 1
ATOM 1393 C CA . SER A 1 172 ? -32.808 2.309 63.754 1.00 71.00 172 SER A CA 1
ATOM 1394 C C . SER A 1 172 ? -34.041 1.835 64.522 1.00 71.00 172 SER A C 1
ATOM 1396 O O . SER A 1 172 ? -34.175 2.142 65.705 1.00 71.00 172 SER A O 1
ATOM 1398 N N . ARG A 1 173 ? -34.899 1.009 63.908 1.00 73.94 173 ARG A N 1
ATOM 1399 C CA . ARG A 1 173 ? -36.064 0.422 64.600 1.00 73.94 173 ARG A CA 1
ATOM 1400 C C . ARG A 1 173 ? -35.662 -0.503 65.746 1.00 73.94 173 ARG A C 1
ATOM 1402 O O . ARG A 1 173 ? -36.312 -0.515 66.790 1.00 73.94 173 ARG A O 1
ATOM 1409 N N . LYS A 1 174 ? -34.601 -1.297 65.569 1.00 68.81 174 LYS A N 1
ATOM 1410 C CA . LYS A 1 174 ? -34.092 -2.179 66.632 1.00 68.81 174 LYS A CA 1
ATOM 1411 C C . LYS A 1 174 ? -33.502 -1.383 67.795 1.00 68.81 174 LYS A C 1
ATOM 1413 O O . LYS A 1 174 ? -33.709 -1.774 68.941 1.00 68.81 174 LYS A O 1
ATOM 1418 N N . LEU A 1 175 ? -32.806 -0.279 67.517 1.00 68.50 175 LEU A N 1
ATOM 1419 C CA . LEU A 1 175 ? -32.294 0.633 68.545 1.00 68.50 175 LEU A CA 1
ATOM 1420 C C . LEU A 1 175 ? -33.429 1.283 69.341 1.00 68.50 175 LEU A C 1
ATOM 1422 O O . LEU A 1 175 ? -33.399 1.239 70.567 1.00 68.50 175 LEU A O 1
ATOM 1426 N N . GLU A 1 176 ? -34.464 1.783 68.668 1.00 74.50 176 GLU A N 1
ATOM 1427 C CA . GLU A 1 176 ? -35.637 2.360 69.334 1.00 74.50 176 GLU A CA 1
ATOM 1428 C C . GLU A 1 176 ? -36.335 1.332 70.246 1.00 74.50 176 GLU A C 1
ATOM 1430 O O . GLU A 1 176 ? -36.691 1.629 71.387 1.00 74.50 176 GLU A O 1
ATOM 1435 N N . ASN A 1 177 ? -36.459 0.081 69.793 1.00 73.19 177 ASN A N 1
ATOM 1436 C CA . ASN A 1 177 ? -37.027 -0.999 70.603 1.00 73.19 177 ASN A CA 1
ATOM 1437 C C . ASN A 1 177 ? -36.157 -1.330 71.836 1.00 73.19 177 ASN A C 1
ATOM 1439 O O . ASN A 1 177 ? -36.676 -1.515 72.938 1.00 73.19 177 ASN A O 1
ATOM 1443 N N . LEU A 1 178 ? -34.827 -1.350 71.683 1.00 66.25 178 LEU A N 1
ATOM 1444 C CA . LEU A 1 178 ? -33.900 -1.521 72.808 1.00 66.25 178 LEU A CA 1
ATOM 1445 C C . LEU A 1 178 ? -34.036 -0.392 73.837 1.00 66.25 178 LEU A C 1
ATOM 1447 O O . LEU A 1 178 ? -34.062 -0.665 75.037 1.00 66.25 178 LEU A O 1
ATOM 1451 N N . GLU A 1 179 ? -34.152 0.859 73.390 1.00 68.38 179 GLU A N 1
ATOM 1452 C CA . GLU A 1 179 ? -34.346 2.005 74.282 1.00 68.38 179 GLU A CA 1
ATOM 1453 C C . GLU A 1 179 ? -35.646 1.880 75.086 1.00 68.38 179 GLU A C 1
ATOM 1455 O O . GLU A 1 179 ? -35.630 2.063 76.306 1.00 68.38 179 GLU A O 1
ATOM 1460 N N . GLN A 1 180 ? -36.746 1.477 74.443 1.00 72.56 180 GLN A N 1
ATOM 1461 C CA . GLN A 1 180 ? -38.024 1.232 75.121 1.00 72.56 180 GLN A CA 1
ATOM 1462 C C . GLN A 1 180 ? -37.924 0.112 76.169 1.00 72.56 180 GLN A C 1
ATOM 1464 O O . GLN A 1 180 ? -38.397 0.275 77.295 1.00 72.56 180 GLN A O 1
ATOM 1469 N N . LEU A 1 181 ? -37.254 -0.999 75.847 1.00 69.50 181 LEU A N 1
ATOM 1470 C CA . LEU A 1 181 ? -37.020 -2.103 76.789 1.00 69.50 181 LEU A CA 1
ATOM 1471 C C . LEU A 1 181 ? -36.168 -1.667 77.993 1.00 69.50 181 LEU A C 1
ATOM 1473 O O . LEU A 1 181 ? -36.455 -2.050 79.127 1.00 69.50 181 LEU A O 1
ATOM 1477 N N . ILE A 1 182 ? -35.144 -0.837 77.774 1.00 64.62 182 ILE A N 1
ATOM 1478 C CA . ILE A 1 182 ? -34.318 -0.280 78.857 1.00 64.62 182 ILE A CA 1
ATOM 1479 C C . ILE A 1 182 ? -35.147 0.643 79.757 1.00 64.62 182 ILE A C 1
ATOM 1481 O O . ILE A 1 182 ? -34.989 0.599 80.978 1.00 64.62 182 ILE A O 1
ATOM 1485 N N . ILE A 1 183 ? -36.029 1.469 79.185 1.00 69.31 183 ILE A N 1
ATOM 1486 C CA . ILE A 1 183 ? -36.939 2.330 79.956 1.00 69.31 183 ILE A CA 1
ATOM 1487 C C . ILE A 1 183 ? -37.869 1.476 80.831 1.00 69.31 183 ILE A C 1
ATOM 1489 O O . ILE A 1 183 ? -37.996 1.754 82.024 1.00 69.31 183 ILE A O 1
ATOM 1493 N N . GLN A 1 184 ? -38.440 0.400 80.282 1.00 66.25 184 GLN A N 1
ATOM 1494 C CA . GLN A 1 184 ? -39.287 -0.536 81.034 1.00 66.25 184 GLN A CA 1
ATOM 1495 C C . GLN A 1 184 ? -38.527 -1.206 82.189 1.00 66.25 184 GLN A C 1
ATOM 1497 O O . GLN A 1 184 ? -39.005 -1.212 83.324 1.00 66.25 184 GLN A O 1
ATOM 1502 N N . LEU A 1 185 ? -37.305 -1.690 81.949 1.00 62.81 185 LEU A N 1
ATOM 1503 C CA . LEU A 1 185 ? -36.454 -2.254 83.006 1.00 62.81 185 LEU A CA 1
ATOM 1504 C C . LEU A 1 185 ? -36.117 -1.236 84.093 1.00 62.81 185 LEU A C 1
ATOM 1506 O O . LEU A 1 185 ? -36.172 -1.562 85.275 1.00 62.81 185 LEU A O 1
ATOM 1510 N N . LYS A 1 186 ? -35.801 0.008 83.720 1.00 63.34 186 LYS A N 1
ATOM 1511 C CA . LYS A 1 186 ? -35.541 1.072 84.697 1.00 63.34 186 LYS A CA 1
ATOM 1512 C C . LYS A 1 186 ? -36.766 1.356 85.565 1.00 63.34 186 LYS A C 1
ATOM 1514 O O . LYS A 1 186 ? -36.592 1.507 86.769 1.00 63.34 186 LYS A O 1
ATOM 1519 N N . SER A 1 187 ? -37.977 1.367 84.996 1.00 63.72 187 SER A N 1
ATOM 1520 C CA . SER A 1 187 ? -39.206 1.528 85.789 1.00 63.72 187 SER A CA 1
ATOM 1521 C C . SER A 1 187 ? -39.468 0.361 86.741 1.00 63.72 187 SER A C 1
ATOM 1523 O O . SER A 1 187 ? -39.975 0.587 87.831 1.00 63.72 187 SER A O 1
ATOM 1525 N N . ILE A 1 188 ? -39.072 -0.862 86.373 1.00 62.12 188 ILE A N 1
ATOM 1526 C CA . ILE A 1 188 ? -39.189 -2.040 87.245 1.00 62.12 188 ILE A CA 1
ATOM 1527 C C . ILE A 1 188 ? -38.190 -1.957 88.410 1.00 62.12 188 ILE A C 1
ATOM 1529 O O . ILE A 1 188 ? -38.522 -2.302 89.538 1.00 62.12 188 ILE A O 1
ATOM 1533 N N . ILE A 1 189 ? -36.971 -1.470 88.151 1.00 56.12 189 ILE A N 1
ATOM 1534 C CA . ILE A 1 189 ? -35.902 -1.357 89.158 1.00 56.12 189 ILE A CA 1
ATOM 1535 C C . ILE A 1 189 ? -36.136 -0.186 90.133 1.00 56.12 189 ILE A C 1
ATOM 1537 O O . ILE A 1 189 ? -35.682 -0.253 91.271 1.00 56.12 189 ILE A O 1
ATOM 1541 N N . GLN A 1 190 ? -36.813 0.885 89.703 1.00 53.03 190 GLN A N 1
ATOM 1542 C CA . GLN A 1 190 ? -37.090 2.076 90.523 1.00 53.03 190 GLN A CA 1
ATOM 1543 C C . GLN A 1 190 ? -38.372 1.984 91.368 1.00 53.03 190 GLN A C 1
ATOM 1545 O O . GLN A 1 190 ? -38.656 2.912 92.121 1.00 53.03 190 GLN A O 1
ATOM 1550 N N . ASP A 1 191 ? -39.142 0.898 91.262 1.00 53.47 191 ASP A N 1
ATOM 1551 C CA . ASP A 1 191 ? -40.296 0.658 92.130 1.00 53.47 191 ASP A CA 1
ATOM 1552 C C . ASP A 1 191 ? -39.793 0.071 93.469 1.00 53.47 191 ASP A C 1
ATOM 1554 O O . ASP A 1 191 ? -39.342 -1.077 93.534 1.00 53.47 191 ASP A O 1
ATOM 1558 N N . ASP A 1 192 ? -39.790 0.902 94.520 1.00 43.78 192 ASP A N 1
ATOM 1559 C CA . ASP A 1 192 ? -39.170 0.715 95.849 1.00 43.78 192 ASP A CA 1
ATOM 1560 C C . ASP A 1 192 ? -39.780 -0.443 96.689 1.00 43.78 192 ASP A C 1
ATOM 1562 O O . ASP A 1 192 ? -40.266 -0.263 97.808 1.00 43.78 192 ASP A O 1
ATOM 1566 N N . GLY A 1 193 ? -39.743 -1.676 96.174 1.00 50.81 193 GLY A N 1
ATOM 1567 C CA . GLY A 1 193 ? -40.261 -2.859 96.872 1.00 50.81 193 GLY A CA 1
ATOM 1568 C C . GLY A 1 193 ? -39.933 -4.222 96.249 1.00 50.81 193 GLY A C 1
ATOM 1569 O O . GLY A 1 193 ? -40.645 -5.193 96.515 1.00 50.81 193 GLY A O 1
ATOM 1570 N N . TYR A 1 194 ? -38.899 -4.335 95.406 1.00 46.25 194 TYR A N 1
ATOM 1571 C CA . TYR A 1 194 ? -38.673 -5.543 94.599 1.00 46.25 194 TYR A CA 1
ATOM 1572 C C . TYR A 1 194 ? -38.095 -6.739 95.388 1.00 46.25 194 TYR A C 1
ATOM 1574 O O . TYR A 1 194 ? -36.885 -6.882 95.571 1.00 46.25 194 TYR A O 1
ATOM 1582 N N . TYR A 1 195 ? -38.973 -7.651 95.815 1.00 46.31 195 TYR A N 1
ATOM 1583 C CA . TYR A 1 195 ? -38.622 -8.988 96.308 1.00 46.31 195 TYR A CA 1
ATOM 1584 C C . TYR A 1 195 ? -38.542 -9.990 95.139 1.00 46.31 195 TYR A C 1
ATOM 1586 O O . TYR A 1 195 ? -39.521 -10.653 94.808 1.00 46.31 195 TYR A O 1
ATOM 1594 N N . GLY A 1 196 ? -37.351 -10.130 94.546 1.00 49.88 196 GLY A N 1
ATOM 1595 C CA . GLY A 1 196 ? -36.998 -11.233 93.637 1.00 49.88 196 GLY A CA 1
ATOM 1596 C C . GLY A 1 196 ? -37.305 -11.011 92.148 1.00 49.88 196 GLY A C 1
ATOM 1597 O O . GLY A 1 196 ? -38.294 -10.387 91.785 1.00 49.88 196 GLY A O 1
ATOM 1598 N N 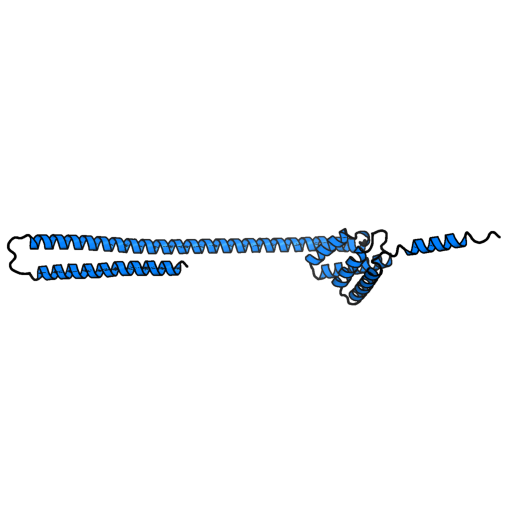. ILE A 1 197 ? -36.430 -11.547 91.286 1.00 52.00 197 ILE A N 1
ATOM 1599 C CA . ILE A 1 197 ? -36.536 -11.494 89.817 1.00 52.00 197 ILE A CA 1
ATOM 1600 C C . ILE A 1 197 ? -37.792 -12.258 89.378 1.00 52.00 197 ILE A C 1
ATOM 1602 O O . ILE A 1 197 ? -37.894 -13.462 89.634 1.00 52.00 197 ILE A O 1
ATOM 1606 N N . LYS A 1 198 ? -38.731 -11.588 88.704 1.00 54.22 198 LYS A N 1
ATOM 1607 C CA . LYS A 1 198 ? -39.933 -12.234 88.168 1.00 54.22 198 LYS A CA 1
ATOM 1608 C C . LYS A 1 198 ? -39.637 -12.885 86.807 1.00 54.22 198 LYS A C 1
ATOM 1610 O O . LYS A 1 198 ? -38.715 -12.455 86.108 1.00 54.22 198 LYS A O 1
ATOM 1615 N N . PRO A 1 199 ? -40.387 -13.923 86.398 1.00 49.16 199 PRO A N 1
ATOM 1616 C CA . PRO A 1 199 ? -40.217 -14.565 85.092 1.00 49.16 199 PRO A CA 1
ATOM 1617 C C . PRO A 1 199 ? -40.264 -13.588 83.906 1.00 49.16 199 PRO A C 1
ATOM 1619 O O . PRO A 1 199 ? -39.528 -13.766 82.935 1.00 49.16 199 PRO A O 1
ATOM 1622 N N . GLU A 1 200 ? -41.068 -12.530 84.008 1.00 55.44 200 GLU A N 1
ATOM 1623 C CA . GLU A 1 200 ? -41.215 -11.497 82.981 1.00 55.44 200 GLU A CA 1
ATOM 1624 C C . GLU A 1 200 ? -39.937 -10.647 82.824 1.00 55.44 200 GLU A C 1
ATOM 1626 O O . GLU A 1 200 ? -39.574 -10.278 81.706 1.00 55.44 200 GLU A O 1
ATOM 1631 N N . ASP A 1 201 ? -39.189 -10.422 83.911 1.00 54.75 201 ASP A N 1
ATOM 1632 C CA . ASP A 1 201 ? -37.906 -9.700 83.892 1.00 54.75 201 ASP A CA 1
ATOM 1633 C C . ASP A 1 201 ? -36.822 -10.518 83.177 1.00 54.75 201 ASP A C 1
ATOM 1635 O O . ASP A 1 201 ? -36.000 -9.983 82.429 1.00 54.75 201 ASP A O 1
ATOM 1639 N N . ILE A 1 202 ? -36.840 -11.844 83.366 1.00 53.97 202 ILE A N 1
ATOM 1640 C CA . ILE A 1 202 ? -35.940 -12.783 82.680 1.00 53.97 202 ILE A CA 1
ATOM 1641 C C . ILE A 1 202 ? -36.239 -12.798 81.178 1.00 53.97 202 ILE A C 1
ATOM 1643 O O . ILE A 1 202 ? -35.316 -12.870 80.363 1.00 53.97 202 ILE A O 1
ATOM 1647 N N . GLU A 1 203 ? -37.513 -12.714 80.791 1.00 58.56 203 GLU A N 1
ATOM 1648 C CA . GLU A 1 203 ? -37.908 -12.652 79.384 1.00 58.56 203 GLU A CA 1
ATOM 1649 C C . GLU A 1 203 ? -37.485 -11.329 78.727 1.00 58.56 203 GLU A C 1
ATOM 1651 O O . GLU A 1 203 ? -36.996 -11.336 77.593 1.00 58.56 203 GLU A O 1
ATOM 1656 N N . LEU A 1 204 ? -37.578 -10.208 79.450 1.00 58.66 204 LEU A N 1
ATOM 1657 C CA . LEU A 1 204 ? -37.085 -8.906 78.991 1.00 58.66 204 LEU A CA 1
ATOM 1658 C C . LEU A 1 204 ? -35.557 -8.905 78.811 1.00 58.66 204 LEU A C 1
ATOM 1660 O O . LEU A 1 204 ? -35.057 -8.451 77.780 1.00 58.66 204 LEU A O 1
ATOM 1664 N N . LEU A 1 205 ? -34.815 -9.490 79.758 1.00 54.66 205 LEU A N 1
ATOM 1665 C CA . LEU A 1 205 ? -33.359 -9.659 79.664 1.00 54.66 205 LEU A CA 1
ATOM 1666 C C . LEU A 1 205 ? -32.951 -10.575 78.499 1.00 54.66 205 LEU A C 1
ATOM 1668 O O . LEU A 1 205 ? -31.990 -10.271 77.791 1.00 54.66 205 LEU A O 1
ATOM 1672 N N . ARG A 1 206 ? -33.696 -11.661 78.237 1.00 60.19 206 ARG A N 1
ATOM 1673 C CA . ARG A 1 206 ? -33.469 -12.519 77.056 1.00 60.19 206 ARG A CA 1
ATOM 1674 C C . ARG A 1 206 ? -33.730 -11.775 75.749 1.00 60.19 206 ARG A C 1
ATOM 1676 O O . ARG A 1 206 ? -32.935 -11.906 74.819 1.00 60.19 206 ARG A O 1
ATOM 1683 N N . LYS A 1 207 ? -34.803 -10.978 75.674 1.00 62.94 207 LYS A N 1
ATOM 1684 C CA . LYS A 1 207 ? -35.105 -10.148 74.496 1.00 62.94 207 LYS A CA 1
ATOM 1685 C C . LYS A 1 207 ? -33.987 -9.136 74.243 1.00 62.94 207 LYS A C 1
ATOM 1687 O O . LYS A 1 207 ? -33.466 -9.108 73.130 1.00 62.94 207 LYS A O 1
ATOM 1692 N N . LEU A 1 208 ? -33.537 -8.410 75.270 1.00 57.50 208 LEU A N 1
ATOM 1693 C CA . LEU A 1 208 ? -32.395 -7.491 75.174 1.00 57.50 208 LEU A CA 1
ATOM 1694 C C . LEU A 1 208 ? -31.114 -8.183 74.690 1.00 57.50 208 LEU A C 1
ATOM 1696 O O . LEU A 1 208 ? -30.447 -7.676 73.788 1.00 57.50 208 LEU A O 1
ATOM 1700 N N . TYR A 1 209 ? -30.790 -9.353 75.248 1.00 53.59 209 TYR A N 1
ATOM 1701 C CA . TYR A 1 209 ? -29.600 -10.108 74.856 1.00 53.59 209 TYR A CA 1
ATOM 1702 C C . TYR A 1 209 ? -29.664 -10.535 73.380 1.00 53.59 209 TYR A C 1
ATOM 1704 O O . TYR A 1 209 ? -28.743 -10.243 72.617 1.00 53.59 209 TYR A O 1
ATOM 1712 N N . SER A 1 210 ? -30.788 -11.114 72.942 1.00 63.59 210 SER A N 1
ATOM 1713 C CA . SER A 1 210 ? -30.979 -11.553 71.550 1.00 63.59 210 SER A CA 1
ATOM 1714 C C . SER A 1 210 ? -30.941 -10.402 70.532 1.00 63.59 210 SER A C 1
ATOM 1716 O O . SER A 1 210 ? -30.373 -10.543 69.448 1.00 63.59 210 SER A O 1
ATOM 1718 N N . LEU A 1 211 ? -31.483 -9.233 70.889 1.00 61.31 211 LEU A N 1
ATOM 1719 C CA . LEU A 1 211 ? -31.426 -8.022 70.066 1.00 61.31 211 LEU A CA 1
ATOM 1720 C C . LEU A 1 211 ? -29.992 -7.482 69.956 1.00 61.31 211 LEU A C 1
ATOM 1722 O O . LEU A 1 211 ? -29.590 -7.045 68.878 1.00 61.31 211 LEU A O 1
ATOM 1726 N N . SER A 1 212 ? -29.202 -7.554 71.033 1.00 59.28 212 SER A N 1
ATOM 1727 C CA . SER A 1 212 ? -27.797 -7.122 71.022 1.00 59.28 212 SER A CA 1
ATOM 1728 C C . SER A 1 212 ? -26.916 -7.995 70.117 1.00 59.28 212 SER A C 1
ATOM 1730 O O . SER A 1 212 ? -26.127 -7.468 69.333 1.00 59.28 212 SER A O 1
ATOM 1732 N N . GLU A 1 213 ? -27.111 -9.314 70.149 1.00 64.88 213 GLU A N 1
ATOM 1733 C CA . GLU A 1 213 ? -26.381 -10.279 69.320 1.00 64.88 213 GLU A CA 1
ATOM 1734 C C . GLU A 1 213 ? -26.773 -10.152 67.839 1.00 64.88 213 GLU A C 1
ATOM 1736 O O . GLU A 1 213 ? -25.924 -10.132 66.946 1.00 64.88 213 GLU A O 1
ATOM 1741 N N . THR A 1 214 ? -28.065 -9.948 67.573 1.00 61.16 214 THR A N 1
ATOM 1742 C CA . THR A 1 214 ? -28.574 -9.705 66.216 1.00 61.16 214 THR A CA 1
ATOM 1743 C C . THR A 1 214 ? -27.997 -8.417 65.614 1.00 61.16 214 THR A C 1
ATOM 1745 O O . THR A 1 214 ? -27.644 -8.395 64.435 1.00 61.16 214 THR A O 1
ATOM 1748 N N . ASN A 1 215 ? -27.846 -7.352 66.409 1.00 59.25 215 ASN A N 1
ATOM 1749 C CA . ASN A 1 215 ? -27.259 -6.092 65.944 1.00 59.25 215 ASN A CA 1
ATOM 1750 C C . ASN A 1 215 ? -25.755 -6.214 65.648 1.00 59.25 215 ASN A C 1
ATOM 1752 O O . ASN A 1 215 ? -25.284 -5.636 64.669 1.00 59.25 215 ASN A O 1
ATOM 1756 N N . GLN A 1 216 ? -25.003 -6.995 66.430 1.00 61.75 216 GLN A N 1
ATOM 1757 C CA . GLN A 1 216 ? -23.588 -7.264 66.137 1.00 61.75 216 GLN A CA 1
ATOM 1758 C C . GLN A 1 216 ? -23.411 -8.018 64.811 1.00 61.75 216 GLN A C 1
ATOM 1760 O O . GLN A 1 216 ? -22.530 -7.680 64.019 1.00 61.75 216 GLN A O 1
ATOM 1765 N N . ASN A 1 217 ? -24.285 -8.988 64.534 1.00 64.69 217 ASN A N 1
ATOM 1766 C CA . ASN A 1 217 ? -24.256 -9.740 63.281 1.00 64.69 217 ASN A CA 1
ATOM 1767 C C . ASN A 1 217 ? -24.619 -8.870 62.065 1.00 64.69 217 ASN A C 1
ATOM 1769 O O . ASN A 1 217 ? -23.961 -8.974 61.033 1.00 64.69 217 ASN A O 1
ATOM 1773 N N . ALA A 1 218 ? -25.591 -7.960 62.195 1.00 55.16 218 ALA A N 1
ATOM 1774 C CA . ALA A 1 218 ? -25.962 -7.033 61.121 1.00 55.16 218 ALA A CA 1
ATOM 1775 C C . ALA A 1 218 ? -24.813 -6.076 60.740 1.00 55.16 218 ALA A C 1
ATOM 1777 O O . ALA A 1 218 ? -24.538 -5.874 59.558 1.00 55.16 218 ALA A O 1
ATOM 1778 N N . VAL A 1 219 ? -24.090 -5.539 61.731 1.00 53.81 219 VAL A N 1
ATOM 1779 C CA . VAL A 1 219 ? -22.911 -4.680 61.496 1.00 53.81 219 VAL A CA 1
ATOM 1780 C C . VAL A 1 219 ? -21.787 -5.453 60.801 1.00 53.81 219 VAL A C 1
ATOM 1782 O O . VAL A 1 219 ? -21.138 -4.921 59.901 1.00 53.81 219 VAL A O 1
ATOM 1785 N N . LYS A 1 220 ? -21.578 -6.721 61.171 1.00 61.88 220 LYS A N 1
ATOM 1786 C CA . LYS A 1 220 ? -20.581 -7.585 60.529 1.00 61.88 220 LYS A CA 1
ATOM 1787 C C . LYS A 1 220 ? -20.919 -7.864 59.060 1.00 61.88 220 LYS A C 1
ATOM 1789 O O . LYS A 1 220 ? -20.058 -7.686 58.208 1.00 61.88 220 LYS A O 1
ATOM 1794 N N . SER A 1 221 ? -22.170 -8.208 58.745 1.00 57.91 221 SER A N 1
ATOM 1795 C CA . SER A 1 221 ? -22.597 -8.440 57.357 1.00 57.91 221 SER A CA 1
ATOM 1796 C C . SER A 1 221 ? -22.462 -7.198 56.469 1.00 57.91 221 SER A C 1
ATOM 1798 O O . SER A 1 221 ? -22.099 -7.322 55.303 1.00 57.91 221 SER A O 1
ATOM 1800 N N . LEU A 1 222 ? -22.698 -5.995 57.005 1.00 50.06 222 LEU A N 1
ATOM 1801 C CA . LEU A 1 222 ? -22.466 -4.749 56.265 1.00 50.06 222 LEU A CA 1
ATOM 1802 C C . LEU A 1 222 ? -20.978 -4.521 55.951 1.00 50.06 222 LEU A C 1
ATOM 1804 O O . LEU A 1 222 ? -20.653 -4.063 54.858 1.00 50.06 222 LEU A O 1
ATOM 1808 N N . LEU A 1 223 ? -20.075 -4.859 56.876 1.00 51.03 223 LEU A N 1
ATOM 1809 C CA . LEU A 1 223 ? -18.628 -4.768 56.649 1.00 51.03 223 LEU A CA 1
ATOM 1810 C C . LEU A 1 223 ? -18.147 -5.763 55.587 1.00 51.03 223 LEU A C 1
ATOM 1812 O O . LEU A 1 223 ? -17.337 -5.389 54.741 1.00 51.03 223 LEU A O 1
ATOM 1816 N N . ASP A 1 224 ? -18.679 -6.986 55.588 1.00 57.72 224 ASP A N 1
ATOM 1817 C CA . ASP A 1 224 ? -18.325 -8.014 54.602 1.00 57.72 224 ASP A CA 1
ATOM 1818 C C . ASP A 1 224 ? -18.757 -7.599 53.177 1.00 57.72 224 ASP A C 1
ATOM 1820 O O . ASP A 1 224 ? -17.968 -7.693 52.237 1.00 57.72 224 ASP A O 1
ATOM 1824 N N . ILE A 1 225 ? -19.959 -7.023 53.023 1.00 54.12 225 ILE A N 1
ATOM 1825 C CA . ILE A 1 225 ? -20.455 -6.494 51.734 1.00 54.12 225 ILE A CA 1
ATOM 1826 C C . ILE A 1 225 ? -19.582 -5.333 51.225 1.00 54.12 225 ILE A C 1
ATOM 1828 O O . ILE A 1 225 ? -19.281 -5.249 50.031 1.00 54.12 225 ILE A O 1
ATOM 1832 N N . LEU A 1 226 ? -19.160 -4.429 52.115 1.00 47.62 226 LEU A N 1
ATOM 1833 C CA . LEU A 1 226 ? -18.283 -3.310 51.752 1.00 47.62 226 LEU A CA 1
ATOM 1834 C C . LEU A 1 226 ? -16.880 -3.786 51.342 1.00 47.62 226 LEU A C 1
ATOM 1836 O O . LEU A 1 226 ? -16.277 -3.207 50.438 1.00 47.62 226 LEU A O 1
ATOM 1840 N N . TYR A 1 227 ? -16.381 -4.862 51.954 1.00 48.00 227 TYR A N 1
ATOM 1841 C CA . TYR A 1 227 ? -15.077 -5.446 51.641 1.00 48.00 227 TYR A CA 1
ATOM 1842 C C . TYR A 1 227 ? -15.056 -6.166 50.280 1.00 48.00 227 TYR A C 1
ATOM 1844 O O . TYR A 1 227 ? -14.106 -6.014 49.508 1.00 48.00 227 TYR A O 1
ATOM 1852 N N . GLU A 1 228 ? -16.119 -6.900 49.931 1.00 51.28 228 GLU A N 1
ATOM 1853 C CA . GLU A 1 228 ? -16.253 -7.544 48.612 1.00 51.28 228 GLU A CA 1
ATOM 1854 C C . GLU A 1 228 ? -16.328 -6.526 47.459 1.00 51.28 228 GLU A C 1
ATOM 1856 O O . GLU A 1 228 ? -15.836 -6.778 46.357 1.00 51.28 228 GLU A O 1
ATOM 1861 N N . GLN A 1 229 ? -16.897 -5.344 47.700 1.00 47.03 229 GLN A N 1
ATOM 1862 C CA . GLN A 1 229 ? -16.935 -4.249 46.724 1.00 47.03 229 GLN A CA 1
ATOM 1863 C C . GLN A 1 229 ? -15.546 -3.650 46.449 1.00 47.03 229 GLN A C 1
ATOM 1865 O O . GLN A 1 229 ? -15.215 -3.375 45.296 1.00 47.03 229 GLN A O 1
ATOM 1870 N N . GLU A 1 230 ? -14.714 -3.478 47.480 1.00 39.75 230 GLU A N 1
ATOM 1871 C CA . GLU A 1 230 ? -13.356 -2.932 47.333 1.00 39.75 230 GLU A CA 1
ATOM 1872 C C . GLU A 1 230 ? -12.439 -3.870 46.527 1.00 39.75 230 GLU A C 1
ATOM 1874 O O . GLU A 1 230 ? -11.595 -3.415 45.752 1.00 39.75 230 GLU A O 1
ATOM 1879 N N . GLN A 1 231 ? -12.642 -5.184 46.658 1.00 46.34 231 GLN A N 1
ATOM 1880 C CA . GLN A 1 231 ? -11.930 -6.213 45.891 1.00 46.34 231 GLN A CA 1
ATOM 1881 C C . GLN A 1 231 ? -12.321 -6.215 44.405 1.00 46.34 231 GLN A C 1
ATOM 1883 O O . GLN A 1 231 ? -11.460 -6.394 43.550 1.00 46.34 231 GLN A O 1
ATOM 1888 N N . ASN A 1 232 ? -13.597 -5.968 44.090 1.00 41.06 232 ASN A N 1
ATOM 1889 C CA . ASN A 1 232 ? -14.124 -5.987 42.719 1.00 41.06 232 ASN A CA 1
ATOM 1890 C C . ASN A 1 232 ? -13.916 -4.669 41.940 1.00 41.06 232 ASN A C 1
ATOM 1892 O O . ASN A 1 232 ? -14.289 -4.583 40.770 1.00 41.06 232 ASN A O 1
ATOM 1896 N N . SER A 1 233 ? -13.344 -3.639 42.574 1.00 39.06 233 SER A N 1
ATOM 1897 C CA . SER A 1 233 ? -13.044 -2.333 41.964 1.00 39.06 233 SER A CA 1
ATOM 1898 C C . SER A 1 233 ? -11.557 -2.147 41.590 1.00 39.06 233 SER A C 1
ATOM 1900 O O . SER A 1 233 ? -11.172 -1.038 41.204 1.00 39.06 233 SER A O 1
ATOM 1902 N N . LYS A 1 234 ? -10.723 -3.190 41.715 1.00 39.03 234 LYS A N 1
ATOM 1903 C CA . LYS A 1 234 ? -9.307 -3.228 41.297 1.00 39.03 234 LYS A CA 1
ATOM 1904 C C . LYS A 1 234 ? -9.118 -4.135 40.088 1.00 39.03 234 LYS A C 1
ATOM 1906 O O . LYS A 1 234 ? -8.233 -3.802 39.271 1.00 39.03 234 LYS A O 1
#

Sequence (234 aa):
MKKSLCALFIFQFISIFSLYAAPNTATAERYMTSANEQYGLENFSKAYTYMNYVLEQYDEKTVTLQVKCLAELIYYDYLDDIGNKKDLAAFKEYQDSVNDFPYIVSDRIQKKLDTLVPVFIKIEEEEQKKKAQVAQTVQQQQTATQRIQQATTTQSTTEIRATIQASNDELSRKLENLEQLIIQLKSIIQDDGYYGIKPEDIELLRKLYSLSETNQNAVKSLLDILYEQEQNSK

Radius of gyration: 48.35 Å; chains: 1; bounding box: 107×38×132 Å